Protein AF-A0A956C2H3-F1 (afdb_monomer_lite)

Foldseek 3Di:
DDDQLLCQLLVLLCVQFPDNDPPVQQKTWGDDPPDIWIWHWDDDPKTKIKTKDFLVVLADQPFPLNVCLQPPPDPPDDSPHAAADAPPFFWKKFFDDPLLVVCVVVLLEDFDDQPPCLLRNTITIATPDPPVSLVCQLCDPLLSVLSSQLNVLQFGIWTRRPVRMTMIMHIHPPDSDNDPCSNVSNVVSSVSSSNNHHDYHHNPDDRDPQPCPVVLVVLQVLLVVLCCCVVVVVVVVVV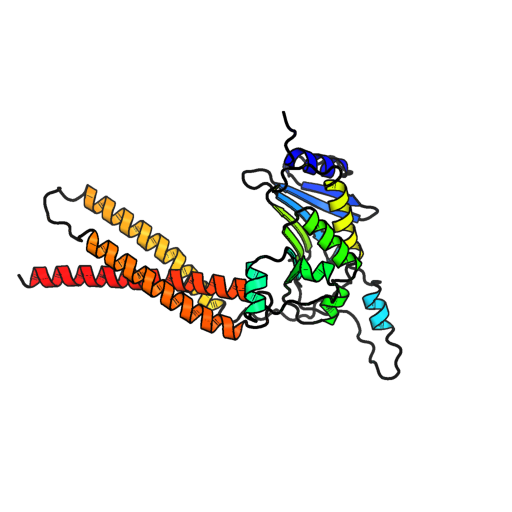VCVVPDDPPDPDLDDPVLLVVLLVVLQVQLQVQLVVQLVVSSVRSRHHNCRSVRSVSRSVSSSSNRSSVSSVVSVVVSSVVSVVVVVVD

Sequence (328 aa):
MGEDPESALVSELRALARDAPDEASGTFTVWWGERAFDVTYVSGSSSSVTFKVRYDDVARADHPALVQRASARSYRAVARGELVATRPMSIELRRESRGDVGAKREGLAVEWQSGDELFDAVVYVSSPTTDPEVLSAVLGAEVRRGALTLVELGFQSVRIDEDGDVVARLTEFARPDAEPERGRQAVEAFADIVANLPAVTHSGRVRPPPPFARATRVLRAVGLVGWALNVGYVGLVTMALRAALPPHRGDLHSATDIGAAVAVGIVAGLVASSIYSGMVRERVRGTSDAPDVVFNAGLAAFGGVSVLVTTLGLTLAALWNVLTDVAK

Structure (mmCIF, N/CA/C/O backbone):
data_AF-A0A956C2H3-F1
#
_entry.id   AF-A0A956C2H3-F1
#
loop_
_atom_site.group_PDB
_atom_site.id
_atom_site.type_symbol
_atom_site.label_atom_id
_atom_site.label_alt_id
_atom_site.label_comp_id
_atom_site.label_asym_id
_atom_site.label_entity_id
_atom_site.label_seq_id
_atom_site.pdbx_PDB_ins_code
_atom_site.Cartn_x
_atom_site.Cartn_y
_atom_site.Cartn_z
_atom_site.occupancy
_atom_site.B_iso_or_equiv
_atom_site.auth_seq_id
_atom_site.auth_comp_id
_atom_site.auth_asym_id
_atom_site.auth_atom_id
_atom_site.pdbx_PDB_model_num
ATOM 1 N N . MET A 1 1 ? 7.879 34.822 8.221 1.00 51.00 1 MET A N 1
ATOM 2 C CA . MET A 1 1 ? 8.469 33.488 8.004 1.00 51.00 1 MET A CA 1
ATOM 3 C C . MET A 1 1 ? 7.347 32.512 8.273 1.00 51.00 1 MET A C 1
ATOM 5 O O . MET A 1 1 ? 6.845 32.540 9.385 1.00 51.00 1 MET A O 1
ATOM 9 N N . GLY A 1 2 ? 6.845 31.816 7.250 1.00 62.81 2 GLY A N 1
ATOM 10 C CA . GLY A 1 2 ? 5.830 30.783 7.469 1.00 62.81 2 GLY A CA 1
ATOM 11 C C . GLY A 1 2 ? 6.482 29.628 8.214 1.00 62.81 2 GLY A C 1
ATOM 12 O O . GLY A 1 2 ? 7.593 29.245 7.850 1.00 62.81 2 GLY A O 1
ATOM 13 N N . GLU A 1 3 ? 5.851 29.155 9.284 1.00 66.31 3 GLU A N 1
ATOM 14 C CA . GLU A 1 3 ? 6.250 27.900 9.913 1.00 66.31 3 GLU A CA 1
ATOM 15 C C . GLU A 1 3 ? 6.186 26.799 8.855 1.00 66.31 3 GLU A C 1
ATOM 17 O O . GLU A 1 3 ? 5.242 26.735 8.066 1.00 66.31 3 GLU A O 1
ATOM 22 N N . ASP A 1 4 ? 7.234 25.987 8.790 1.00 79.25 4 ASP A N 1
ATOM 23 C CA . ASP A 1 4 ? 7.290 24.862 7.870 1.00 79.25 4 ASP A CA 1
ATOM 24 C C . ASP A 1 4 ? 6.185 23.866 8.281 1.00 79.25 4 ASP A C 1
ATOM 26 O O . ASP A 1 4 ? 6.211 23.409 9.428 1.00 79.25 4 ASP A O 1
ATOM 30 N N . PRO A 1 5 ? 5.189 23.546 7.429 1.00 74.06 5 PRO A N 1
ATOM 31 C CA . PRO A 1 5 ? 4.075 22.665 7.798 1.00 74.06 5 PRO A CA 1
ATOM 32 C C . PRO A 1 5 ? 4.547 21.286 8.281 1.00 74.06 5 PRO A C 1
ATOM 34 O O . PRO A 1 5 ? 3.883 20.650 9.102 1.00 74.06 5 PRO A O 1
ATOM 37 N N . GLU A 1 6 ? 5.719 20.846 7.819 1.00 78.81 6 GLU A N 1
ATOM 38 C CA . GLU A 1 6 ? 6.421 19.673 8.334 1.00 78.81 6 GLU A CA 1
ATOM 39 C C . GLU A 1 6 ? 6.769 19.820 9.822 1.00 78.81 6 GLU A C 1
ATOM 41 O O . GLU A 1 6 ? 6.433 18.952 10.634 1.00 78.81 6 GLU A O 1
ATOM 46 N N . SER A 1 7 ? 7.370 20.952 10.198 1.00 81.88 7 SER A N 1
ATOM 47 C CA . SER A 1 7 ? 7.707 21.265 11.589 1.00 81.88 7 SER A CA 1
ATOM 48 C C . SER A 1 7 ? 6.477 21.304 12.500 1.00 81.88 7 SER A C 1
ATOM 50 O O . SER A 1 7 ? 6.552 20.827 13.632 1.00 81.88 7 SER A O 1
ATOM 52 N N . ALA A 1 8 ? 5.334 21.792 12.003 1.00 89.38 8 ALA A N 1
ATOM 53 C CA . ALA A 1 8 ? 4.109 21.904 12.789 1.00 89.38 8 ALA A CA 1
ATOM 54 C C . ALA A 1 8 ? 3.537 20.525 13.148 1.00 89.38 8 ALA A C 1
ATOM 56 O O . ALA A 1 8 ? 3.325 20.240 14.326 1.00 89.38 8 ALA A O 1
ATOM 57 N N . LEU A 1 9 ? 3.373 19.630 12.163 1.00 91.25 9 LEU A N 1
ATOM 58 C CA . LEU A 1 9 ? 2.856 18.279 12.414 1.00 91.25 9 LEU A CA 1
ATOM 59 C C . LEU A 1 9 ? 3.770 17.491 13.359 1.00 91.25 9 LEU A C 1
ATOM 61 O O . LEU A 1 9 ? 3.297 16.850 14.295 1.00 91.25 9 LEU A O 1
ATOM 65 N N . VAL A 1 10 ? 5.083 17.528 13.122 1.00 92.06 10 VAL A N 1
ATOM 66 C CA . VAL A 1 10 ? 6.046 16.801 13.961 1.00 92.06 10 VAL A CA 1
ATOM 67 C C . VAL A 1 10 ? 6.073 17.372 15.379 1.00 92.06 10 VAL A C 1
ATOM 69 O O . VAL A 1 10 ? 6.151 16.602 16.335 1.00 92.06 10 VAL A O 1
ATOM 72 N N . SER A 1 11 ? 5.962 18.695 15.535 1.00 91.94 11 SER A N 1
ATOM 73 C CA . SER A 1 11 ? 5.854 19.350 16.843 1.00 91.94 11 SER A CA 1
ATOM 74 C C . SER A 1 11 ? 4.596 18.907 17.596 1.00 91.94 11 SER A C 1
ATOM 76 O O . SER A 1 11 ? 4.693 18.504 18.754 1.00 91.94 11 SER A O 1
ATOM 78 N N . GLU A 1 12 ? 3.435 18.878 16.930 1.00 93.44 12 GLU A N 1
ATOM 79 C CA . GLU A 1 12 ? 2.189 18.372 17.521 1.00 93.44 12 GLU A CA 1
ATOM 80 C C . GLU A 1 12 ? 2.322 16.910 17.966 1.00 93.44 12 GLU A C 1
ATOM 82 O O . GLU A 1 12 ? 1.955 16.565 19.087 1.00 93.44 12 GLU A O 1
ATOM 87 N N . LEU A 1 13 ? 2.889 16.047 17.119 1.00 94.38 13 LEU A N 1
ATOM 88 C CA . LEU A 1 13 ? 3.083 14.633 17.448 1.00 94.38 13 LEU A CA 1
ATOM 89 C C . LEU A 1 13 ? 4.045 14.446 18.628 1.00 94.38 13 LEU A C 1
ATOM 91 O O . LEU A 1 13 ? 3.784 13.625 19.505 1.00 94.38 13 LEU A O 1
ATOM 95 N N . ARG A 1 14 ? 5.128 15.228 18.691 1.00 93.88 14 ARG A N 1
ATOM 96 C CA . ARG A 1 14 ? 6.061 15.213 19.827 1.00 93.88 14 ARG A CA 1
ATOM 97 C C . ARG A 1 14 ? 5.413 15.721 21.110 1.00 93.88 14 ARG A C 1
ATOM 99 O O . ARG A 1 14 ? 5.703 15.183 22.170 1.00 93.88 14 ARG A O 1
ATOM 106 N N . ALA A 1 15 ? 4.514 16.700 21.028 1.00 93.38 15 ALA A N 1
ATOM 107 C CA . ALA A 1 15 ? 3.761 17.183 22.186 1.00 93.38 15 ALA A CA 1
ATOM 108 C C . ALA A 1 15 ? 2.798 16.124 22.759 1.00 93.38 15 ALA A C 1
ATOM 110 O O . ALA A 1 15 ? 2.413 16.214 23.924 1.00 93.38 15 ALA A O 1
ATOM 111 N N . LEU A 1 16 ? 2.422 15.116 21.962 1.00 94.19 16 LEU A N 1
ATOM 112 C CA . LEU A 1 16 ? 1.616 13.968 22.392 1.00 94.19 16 LEU A CA 1
ATOM 113 C C . LEU A 1 16 ? 2.462 12.806 22.948 1.00 94.19 16 LEU A C 1
ATOM 115 O O . LEU A 1 16 ? 1.906 11.856 23.508 1.00 94.19 16 LEU A O 1
ATOM 119 N N . ALA A 1 17 ? 3.789 12.853 22.804 1.00 94.25 17 ALA A N 1
ATOM 120 C CA . ALA A 1 17 ? 4.681 11.869 23.403 1.00 94.25 17 ALA A CA 1
ATOM 121 C C . ALA A 1 17 ? 4.756 12.081 24.924 1.00 94.25 17 ALA A C 1
ATOM 123 O O . ALA A 1 17 ? 4.841 13.209 25.408 1.00 94.25 17 ALA A O 1
ATOM 124 N N . ARG A 1 18 ? 4.715 10.989 25.698 1.00 88.06 18 ARG A N 1
ATOM 125 C CA . ARG A 1 18 ? 4.892 11.061 27.163 1.00 88.06 18 ARG A CA 1
ATOM 126 C C . ARG A 1 18 ? 6.359 11.173 27.559 1.00 88.06 18 ARG A C 1
ATOM 128 O O . ARG A 1 18 ? 6.676 11.832 28.545 1.00 88.06 18 ARG A O 1
ATOM 135 N N . ASP A 1 19 ? 7.221 10.518 26.792 1.00 87.25 19 ASP A N 1
ATOM 136 C CA . ASP A 1 19 ? 8.655 10.472 27.031 1.00 87.25 19 ASP A CA 1
ATOM 137 C C . ASP A 1 19 ? 9.363 11.522 26.177 1.00 87.25 19 ASP A C 1
ATOM 139 O O . ASP A 1 19 ? 8.906 11.863 25.083 1.00 87.25 19 ASP A O 1
ATOM 143 N N . ALA A 1 20 ? 10.490 12.037 26.678 1.00 81.25 20 ALA A N 1
ATOM 144 C CA . ALA A 1 20 ? 11.320 12.953 25.909 1.00 81.25 20 ALA A CA 1
ATOM 145 C C . ALA A 1 20 ? 11.784 12.234 24.626 1.00 81.25 20 ALA A C 1
ATOM 147 O O . ALA A 1 20 ? 12.461 11.207 24.734 1.00 81.25 20 ALA A O 1
ATOM 148 N N . PRO A 1 21 ? 11.410 12.721 23.428 1.00 80.25 21 PRO A N 1
ATOM 149 C CA . PRO A 1 21 ? 11.760 12.056 22.183 1.00 80.25 21 PRO A CA 1
ATOM 150 C C . PRO A 1 21 ? 13.282 12.026 22.031 1.00 80.25 21 PRO A C 1
ATOM 152 O O . PRO A 1 21 ? 13.950 13.043 22.229 1.00 80.25 21 PRO A O 1
ATOM 155 N N . ASP A 1 22 ? 13.836 10.874 21.655 1.00 83.25 22 ASP A N 1
ATOM 156 C CA . ASP A 1 22 ? 15.238 10.800 21.254 1.00 83.25 22 ASP A CA 1
ATOM 157 C C . ASP A 1 22 ? 15.383 11.469 19.883 1.00 83.25 22 ASP A C 1
ATOM 159 O O . ASP A 1 22 ? 15.149 10.853 18.838 1.00 83.25 22 ASP A O 1
ATOM 163 N N . GLU A 1 23 ? 15.747 12.754 19.896 1.00 82.19 23 GLU A N 1
ATOM 164 C CA . GLU A 1 23 ? 15.897 13.571 18.690 1.00 82.19 23 GLU A CA 1
ATOM 165 C C . GLU A 1 23 ? 16.869 12.957 17.676 1.00 82.19 23 GLU A C 1
ATOM 167 O O . GLU A 1 23 ? 16.691 13.164 16.475 1.00 82.19 23 GLU A O 1
ATOM 172 N N . ALA A 1 24 ? 17.856 12.173 18.127 1.00 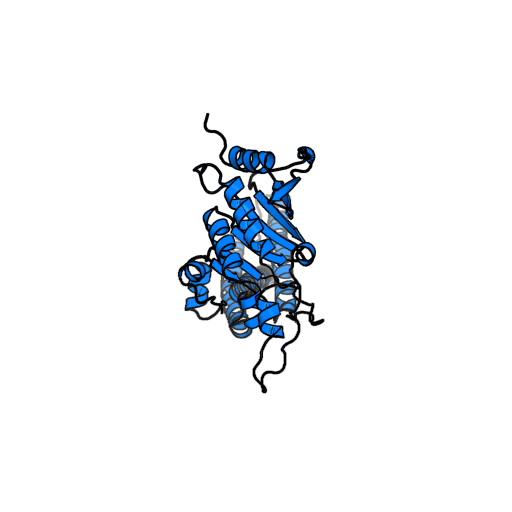86.00 24 ALA A N 1
ATOM 173 C CA . ALA A 1 24 ? 18.831 11.544 17.243 1.00 86.00 24 ALA A CA 1
ATOM 174 C C . ALA A 1 24 ? 18.231 10.382 16.437 1.00 86.00 24 ALA A C 1
ATOM 176 O O . ALA A 1 24 ? 18.661 10.128 15.312 1.00 86.00 24 ALA A O 1
ATOM 177 N N . SER A 1 25 ? 17.239 9.681 16.994 1.00 87.12 25 SER A N 1
ATOM 178 C CA . SER A 1 25 ? 16.624 8.509 16.358 1.00 87.12 25 SER A CA 1
ATOM 179 C C . SER A 1 25 ? 15.489 8.857 15.390 1.00 87.12 25 SER A C 1
ATOM 181 O O . SER A 1 25 ? 15.079 8.014 14.590 1.00 87.12 25 SER A O 1
ATOM 183 N N . GLY A 1 26 ? 14.921 10.064 15.503 1.00 91.44 26 GLY A N 1
ATOM 184 C CA . GLY A 1 26 ? 13.686 10.439 14.808 1.00 91.44 26 GLY A CA 1
ATOM 185 C C . GLY A 1 26 ? 12.464 9.609 15.226 1.00 91.44 26 GLY A C 1
ATOM 186 O O . GLY A 1 26 ? 11.402 9.764 14.631 1.00 91.44 26 GLY A O 1
ATOM 187 N N . THR A 1 27 ? 12.588 8.739 16.232 1.00 94.94 27 THR A N 1
ATOM 188 C CA . THR A 1 27 ? 11.539 7.825 16.688 1.00 94.94 27 THR A CA 1
ATOM 189 C C . THR A 1 27 ? 11.108 8.175 18.107 1.00 94.94 27 THR A C 1
ATOM 191 O O . THR A 1 27 ? 11.933 8.465 18.971 1.00 94.94 27 THR A O 1
ATOM 194 N N . PHE A 1 28 ? 9.803 8.171 18.350 1.00 95.56 28 PHE A N 1
ATOM 195 C CA . PHE A 1 28 ? 9.216 8.443 19.657 1.00 95.56 28 PHE A CA 1
ATOM 196 C C . PHE A 1 28 ? 7.871 7.734 19.802 1.00 95.56 28 PHE A C 1
ATOM 198 O O . PHE A 1 28 ? 7.216 7.419 18.813 1.00 95.56 28 PHE A O 1
ATOM 205 N N . THR A 1 29 ? 7.446 7.488 21.037 1.00 96.25 29 THR A N 1
ATOM 206 C CA . THR A 1 29 ? 6.205 6.761 21.319 1.00 96.25 29 THR A CA 1
ATOM 207 C C . THR A 1 29 ? 5.088 7.733 21.680 1.00 96.25 29 THR A C 1
ATOM 209 O O . THR A 1 29 ? 5.213 8.530 22.614 1.00 96.25 29 THR A O 1
ATOM 212 N N . VAL A 1 30 ? 3.971 7.643 20.960 1.00 96.00 30 VAL A N 1
ATOM 213 C CA . VAL A 1 30 ? 2.755 8.410 21.247 1.00 96.00 30 VAL A CA 1
ATOM 214 C C . VAL A 1 30 ? 1.752 7.524 21.974 1.00 96.00 30 VAL A C 1
ATOM 216 O O . VAL A 1 30 ? 1.609 6.339 21.671 1.00 96.00 30 VAL A O 1
ATOM 219 N N . TRP A 1 31 ? 1.056 8.114 22.945 1.00 93.69 31 TRP A N 1
ATOM 220 C CA . TRP A 1 31 ? 0.057 7.428 23.755 1.00 93.69 31 TRP A CA 1
ATOM 221 C C . TRP A 1 31 ? -1.348 7.943 23.455 1.00 93.69 31 TRP A C 1
ATOM 223 O O . TRP A 1 31 ? -1.595 9.148 23.488 1.00 93.69 31 TRP A O 1
ATOM 233 N N . TRP A 1 32 ? -2.293 7.024 23.260 1.00 94.38 32 TRP A N 1
ATOM 234 C CA . TRP A 1 32 ? -3.722 7.327 23.186 1.00 94.38 32 TRP A CA 1
ATOM 235 C C . TRP A 1 32 ? -4.503 6.393 24.113 1.00 94.38 32 TRP A C 1
ATOM 237 O O . TRP A 1 32 ? -4.620 5.187 23.878 1.00 94.38 32 TRP A O 1
ATOM 247 N N . GLY A 1 33 ? -5.001 6.947 25.221 1.00 92.75 33 GLY A N 1
ATOM 248 C CA . GLY A 1 33 ? -5.541 6.153 26.326 1.00 92.75 33 GLY A CA 1
ATOM 249 C C . GLY A 1 33 ? -4.467 5.251 26.946 1.00 92.75 33 GLY A C 1
ATOM 250 O O . GLY A 1 33 ? -3.471 5.738 27.485 1.00 92.75 33 GLY A O 1
ATOM 251 N N . GLU A 1 34 ? -4.682 3.938 26.866 1.00 92.06 34 GLU A N 1
ATOM 252 C CA . GLU A 1 34 ? -3.760 2.900 27.358 1.00 92.06 34 GLU A CA 1
ATOM 253 C C . GLU A 1 34 ? -2.853 2.326 26.260 1.00 92.06 34 GLU A C 1
ATOM 255 O O . GLU A 1 34 ? -2.010 1.476 26.537 1.00 92.06 34 GLU A O 1
ATOM 260 N N . ARG A 1 35 ? -3.023 2.767 25.008 1.00 91.94 35 ARG A N 1
ATOM 261 C CA . ARG A 1 35 ? -2.273 2.242 23.866 1.00 91.94 35 ARG A CA 1
ATOM 262 C C . ARG A 1 35 ? -1.082 3.129 23.557 1.00 91.94 35 ARG A C 1
ATOM 264 O O . ARG A 1 35 ? -1.202 4.353 23.559 1.00 91.94 35 ARG A O 1
ATOM 271 N N . ALA A 1 36 ? 0.030 2.482 23.247 1.00 94.94 36 ALA A N 1
ATOM 272 C CA . ALA A 1 36 ? 1.248 3.101 22.766 1.00 94.94 36 ALA A CA 1
ATOM 273 C C . ALA A 1 36 ? 1.502 2.645 21.329 1.00 94.94 36 ALA A C 1
ATOM 275 O O . ALA A 1 36 ? 1.284 1.477 21.002 1.00 94.94 36 ALA A O 1
ATOM 276 N N . PHE A 1 37 ? 1.961 3.556 20.483 1.00 95.88 37 PHE A N 1
ATOM 277 C CA . PHE A 1 37 ? 2.480 3.211 19.167 1.00 95.88 37 PHE A CA 1
ATOM 278 C C . PHE A 1 37 ? 3.678 4.083 18.813 1.00 95.88 37 PHE A C 1
ATOM 280 O O . PHE A 1 37 ? 3.797 5.229 19.257 1.00 95.88 37 PHE A O 1
ATOM 287 N N . ASP A 1 38 ? 4.573 3.506 18.022 1.00 97.25 38 ASP A N 1
ATOM 288 C CA . ASP A 1 38 ? 5.812 4.139 17.610 1.00 97.25 38 ASP A CA 1
ATOM 289 C C . ASP A 1 38 ? 5.545 5.083 16.445 1.00 97.25 38 ASP A C 1
ATOM 291 O O . ASP A 1 38 ? 4.853 4.747 15.479 1.00 97.25 38 ASP A O 1
ATOM 295 N N . VAL A 1 39 ? 6.119 6.273 16.536 1.00 97.12 39 VAL A N 1
ATOM 296 C CA . VAL A 1 39 ? 6.110 7.285 15.491 1.00 97.12 39 VAL A CA 1
ATOM 297 C C . VAL A 1 39 ? 7.544 7.507 15.048 1.00 97.12 39 VAL A C 1
ATOM 299 O O . VAL A 1 39 ? 8.374 7.967 15.827 1.00 97.12 39 VAL A O 1
ATOM 302 N N . THR A 1 40 ? 7.837 7.197 13.789 1.00 96.44 40 THR A N 1
ATOM 303 C CA . THR A 1 40 ? 9.135 7.473 13.167 1.00 96.44 40 THR A CA 1
ATOM 304 C C . THR A 1 40 ? 8.983 8.615 12.178 1.00 96.44 40 THR A C 1
ATOM 306 O O . THR A 1 40 ? 8.183 8.538 11.246 1.00 96.44 40 THR A O 1
ATOM 309 N N . TYR A 1 41 ? 9.777 9.661 12.363 1.00 95.19 41 TYR A N 1
ATOM 310 C CA . TYR A 1 41 ? 9.907 10.782 11.450 1.00 95.19 41 TYR A CA 1
ATOM 311 C C . TYR A 1 41 ? 11.302 10.785 10.821 1.00 95.19 41 TYR A C 1
ATOM 313 O O . TYR A 1 41 ? 12.317 10.734 11.516 1.00 95.19 41 TYR A O 1
ATOM 321 N N . VAL A 1 42 ? 11.339 10.859 9.493 1.00 93.69 42 VAL A N 1
ATOM 322 C CA . VAL A 1 42 ? 12.569 10.968 8.705 1.00 93.69 42 VAL A CA 1
ATOM 323 C C . VAL A 1 42 ? 12.508 12.277 7.934 1.00 93.69 42 VAL A C 1
ATOM 325 O O . VAL A 1 42 ? 11.593 12.460 7.133 1.00 93.69 42 VAL A O 1
ATOM 328 N N . SER A 1 43 ? 13.471 13.168 8.164 1.00 91.25 43 SER A N 1
ATOM 329 C CA . SER A 1 43 ? 13.621 14.419 7.416 1.00 91.25 43 SER A CA 1
ATOM 330 C C . SER A 1 43 ? 14.456 14.217 6.146 1.00 91.25 43 SER A C 1
ATOM 332 O O . SER A 1 43 ? 15.291 13.312 6.067 1.00 91.25 43 SER A O 1
ATOM 334 N N . GLY A 1 44 ? 14.253 15.059 5.130 1.00 86.81 44 GLY A N 1
ATOM 335 C CA . GLY A 1 44 ? 15.086 15.066 3.925 1.00 86.81 44 GLY A CA 1
ATOM 336 C C . GLY A 1 44 ? 14.368 15.623 2.699 1.00 86.81 44 GLY A C 1
ATOM 337 O O . GLY A 1 44 ? 13.414 16.380 2.811 1.00 86.81 44 GLY A O 1
ATOM 338 N N . SER A 1 45 ? 14.819 15.235 1.501 1.00 82.50 45 SER A N 1
ATOM 339 C CA . SER A 1 45 ? 14.154 15.625 0.244 1.00 82.50 45 SER A CA 1
ATOM 340 C C . SER A 1 45 ? 12.744 15.042 0.095 1.00 82.50 45 SER A C 1
ATOM 342 O O . SER A 1 45 ? 11.938 15.593 -0.646 1.00 82.50 45 SER A O 1
ATOM 344 N N . SER A 1 46 ? 12.456 13.953 0.812 1.00 86.69 46 SER A N 1
ATOM 345 C CA . SER A 1 46 ? 11.135 13.335 0.920 1.00 86.69 46 SER A CA 1
ATOM 346 C C . SER A 1 46 ? 10.895 12.994 2.383 1.00 86.69 46 SER A C 1
ATOM 348 O O . SER A 1 46 ? 11.106 11.859 2.816 1.00 86.69 46 SER A O 1
ATOM 350 N N . SER A 1 47 ? 10.522 13.999 3.167 1.00 91.44 47 SER A N 1
ATOM 351 C CA . SER A 1 47 ? 10.235 13.787 4.577 1.00 91.44 47 SER A CA 1
ATOM 352 C C . SER A 1 47 ? 9.017 12.881 4.764 1.00 91.44 47 SER A C 1
ATOM 354 O O . SER A 1 47 ? 8.071 12.898 3.965 1.00 91.44 47 SER A O 1
ATOM 356 N N . SER A 1 48 ? 9.046 12.053 5.806 1.00 94.25 48 SER A N 1
ATOM 357 C CA . SER A 1 48 ? 8.000 11.064 6.064 1.00 94.25 48 SER A CA 1
ATOM 358 C C . SER A 1 48 ? 7.725 10.874 7.548 1.00 94.25 48 SER A C 1
ATOM 360 O O . SER A 1 48 ? 8.615 11.024 8.383 1.00 94.25 48 SER A O 1
ATOM 362 N N . VAL A 1 49 ? 6.478 10.527 7.857 1.00 96.06 49 VAL A N 1
ATOM 363 C CA . VAL A 1 49 ? 6.013 10.123 9.185 1.00 96.06 49 VAL A CA 1
ATOM 364 C C . VAL A 1 49 ? 5.394 8.738 9.061 1.00 96.06 49 VAL A C 1
ATOM 366 O O . VAL A 1 49 ? 4.573 8.489 8.177 1.00 96.06 49 VAL A O 1
ATOM 369 N N . THR A 1 50 ? 5.788 7.831 9.947 1.00 97.38 50 THR A N 1
ATOM 370 C CA . THR A 1 50 ? 5.258 6.470 10.017 1.00 97.38 50 THR A CA 1
ATOM 371 C C . THR A 1 50 ? 4.730 6.198 11.413 1.00 97.38 50 THR A C 1
ATOM 373 O O . THR A 1 50 ? 5.471 6.360 12.376 1.00 97.38 50 THR A O 1
ATOM 376 N N . PHE A 1 51 ? 3.477 5.762 11.517 1.00 98.19 51 PHE A N 1
ATOM 377 C CA . PHE A 1 51 ? 2.924 5.185 12.742 1.00 98.19 51 PHE A CA 1
ATOM 378 C C . PHE A 1 51 ? 3.024 3.673 12.667 1.00 98.19 51 PHE A C 1
ATOM 380 O O . PHE A 1 51 ? 2.746 3.096 11.613 1.00 98.19 51 PHE A O 1
ATOM 387 N N . LYS A 1 52 ? 3.416 3.041 13.768 1.00 98.06 52 LYS A N 1
ATOM 388 C CA . LYS A 1 52 ? 3.680 1.611 13.815 1.00 98.06 52 LYS A CA 1
ATOM 389 C C . LYS A 1 52 ? 3.279 1.010 15.159 1.00 98.06 52 LYS A C 1
ATOM 391 O O . LYS A 1 52 ? 3.632 1.527 16.213 1.00 98.06 52 LYS A O 1
ATOM 396 N N . VAL A 1 53 ? 2.592 -0.126 15.118 1.00 98.25 53 VAL A N 1
ATOM 397 C CA . VAL A 1 53 ? 2.368 -0.978 16.293 1.00 98.25 53 VAL A CA 1
ATOM 398 C C . VAL A 1 53 ? 2.319 -2.439 15.874 1.00 98.25 53 VAL A C 1
ATOM 400 O O . VAL A 1 53 ? 1.876 -2.747 14.769 1.00 98.25 53 VAL A O 1
ATOM 403 N N . ARG A 1 54 ? 2.743 -3.355 16.744 1.00 98.12 54 ARG A N 1
ATOM 404 C CA . ARG A 1 54 ? 2.626 -4.789 16.472 1.00 98.12 54 ARG A CA 1
ATOM 405 C C . ARG A 1 54 ? 1.159 -5.203 16.463 1.00 98.12 54 ARG A C 1
ATOM 407 O O . ARG A 1 54 ? 0.428 -4.925 17.409 1.00 98.12 54 ARG A O 1
ATOM 414 N N . TYR A 1 55 ? 0.740 -5.912 15.418 1.00 97.69 55 TYR A N 1
ATOM 415 C CA . TYR A 1 55 ? -0.632 -6.393 15.258 1.00 97.69 55 TYR A CA 1
ATOM 416 C C . TYR A 1 55 ? -1.065 -7.266 16.439 1.00 97.69 55 TYR A C 1
ATOM 418 O O . TYR A 1 55 ? -2.125 -7.047 17.018 1.00 97.69 55 TYR A O 1
ATOM 426 N N . ASP A 1 56 ? -0.224 -8.226 16.828 1.00 96.88 56 ASP A N 1
ATOM 427 C CA . ASP A 1 56 ? -0.549 -9.197 17.879 1.00 96.88 56 ASP A CA 1
ATOM 428 C C . ASP A 1 56 ? -0.652 -8.565 19.281 1.00 96.88 56 ASP A C 1
ATOM 430 O O . ASP A 1 56 ? -1.291 -9.144 20.157 1.00 96.88 56 ASP A O 1
ATOM 434 N N . ASP A 1 57 ? -0.089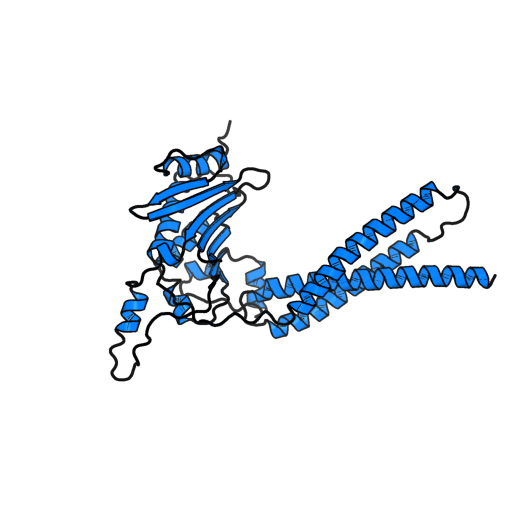 -7.368 19.481 1.00 96.69 57 ASP A N 1
ATOM 435 C CA . ASP A 1 57 ? -0.171 -6.638 20.753 1.00 96.69 57 ASP A CA 1
ATOM 436 C C . ASP A 1 57 ? -1.501 -5.871 20.892 1.00 96.69 57 ASP A C 1
ATOM 438 O O . ASP A 1 57 ? -1.928 -5.561 22.005 1.00 96.69 57 ASP A O 1
ATOM 442 N N . VAL A 1 58 ? -2.173 -5.562 19.773 1.00 96.50 58 VAL A N 1
ATOM 443 C CA . VAL A 1 58 ? -3.421 -4.771 19.746 1.00 96.50 58 VAL A CA 1
ATOM 444 C C . VAL A 1 58 ? -4.651 -5.577 19.332 1.00 96.50 58 VAL A C 1
ATOM 446 O O . VAL A 1 58 ? -5.776 -5.177 19.637 1.00 96.50 58 VAL A O 1
ATOM 449 N N . ALA A 1 59 ? -4.459 -6.707 18.650 1.00 95.88 59 ALA A N 1
ATOM 450 C CA . ALA A 1 59 ? -5.542 -7.521 18.128 1.00 95.88 59 ALA A CA 1
ATOM 451 C C . ALA A 1 59 ? -6.366 -8.176 19.248 1.00 95.88 59 ALA A C 1
ATOM 453 O O . ALA A 1 59 ? -5.853 -8.776 20.192 1.00 95.88 59 ALA A O 1
ATOM 454 N N . ARG A 1 60 ? -7.689 -8.085 19.123 1.00 95.31 60 ARG A N 1
ATOM 455 C CA . ARG A 1 60 ? -8.635 -8.417 20.188 1.00 95.31 60 ARG A CA 1
ATOM 456 C C . ARG A 1 60 ? -9.258 -9.793 20.012 1.00 95.31 60 ARG A C 1
ATOM 458 O O . ARG A 1 60 ? -9.965 -10.041 19.036 1.00 95.31 60 ARG A O 1
ATOM 465 N N . ALA A 1 61 ? -9.079 -10.668 21.000 1.00 93.75 61 ALA A N 1
ATOM 466 C CA . ALA A 1 61 ? -9.788 -11.950 21.068 1.00 93.75 61 ALA A CA 1
ATOM 467 C C . ALA A 1 61 ? -11.280 -11.783 21.427 1.00 93.75 61 ALA A C 1
ATOM 469 O O . ALA A 1 61 ? -12.109 -12.607 21.048 1.00 93.75 61 ALA A O 1
ATOM 470 N N . ASP A 1 62 ? -11.632 -10.696 22.119 1.00 92.81 62 ASP A N 1
ATOM 471 C CA . ASP A 1 62 ? -12.997 -10.334 22.523 1.00 92.81 62 ASP A CA 1
ATOM 472 C C . ASP A 1 62 ? -13.731 -9.476 21.475 1.00 92.81 62 ASP A C 1
ATOM 474 O O . ASP A 1 62 ? -14.791 -8.914 21.753 1.00 92.81 62 ASP A O 1
ATOM 478 N N . HIS A 1 63 ? -13.174 -9.356 20.266 1.00 94.12 63 HIS A N 1
ATOM 479 C CA . HIS A 1 63 ? -13.725 -8.502 19.221 1.00 94.12 63 HIS A CA 1
ATOM 480 C C . HIS A 1 63 ? -15.180 -8.891 18.874 1.00 94.12 63 HIS A C 1
ATOM 482 O O . HIS A 1 63 ? -15.458 -10.082 18.689 1.00 94.12 63 HIS A O 1
ATOM 488 N N . PRO A 1 64 ? -16.114 -7.930 18.699 1.00 90.56 64 PRO A N 1
ATOM 489 C CA . PRO A 1 64 ? -17.527 -8.228 18.440 1.00 90.56 64 PRO A CA 1
ATOM 490 C C . PRO A 1 64 ? -17.767 -9.200 17.276 1.00 90.56 64 PRO A C 1
ATOM 492 O O . PRO A 1 64 ? -18.605 -10.094 17.387 1.00 90.56 64 PRO A O 1
ATOM 495 N N . ALA A 1 65 ? -16.987 -9.095 16.192 1.00 87.56 65 ALA A N 1
ATOM 496 C CA . ALA A 1 65 ? -17.081 -10.013 15.051 1.00 87.56 65 ALA A CA 1
ATOM 497 C C . ALA A 1 65 ? -16.738 -11.475 15.416 1.00 87.56 65 ALA A C 1
ATOM 499 O O . ALA A 1 65 ? -17.354 -12.410 14.898 1.00 87.56 65 ALA A O 1
ATOM 500 N N . LEU A 1 66 ? -15.792 -11.690 16.339 1.00 87.69 66 LEU A N 1
ATOM 501 C CA . LEU A 1 66 ? -15.426 -13.019 16.842 1.00 87.69 66 LEU A CA 1
ATOM 502 C C . LEU A 1 66 ? -16.503 -13.569 17.779 1.00 87.69 66 LEU A C 1
ATOM 504 O O . LEU A 1 66 ? -16.917 -14.723 17.648 1.00 87.69 66 LEU A O 1
ATOM 508 N N . VAL A 1 67 ? -17.021 -12.726 18.673 1.00 88.12 67 VAL A N 1
ATOM 509 C CA . VAL A 1 67 ? -18.115 -13.090 19.586 1.00 88.12 67 VAL A CA 1
ATOM 510 C C . VAL A 1 67 ? -19.375 -13.464 18.799 1.00 88.12 67 VAL A C 1
ATOM 512 O O . VAL A 1 67 ? -20.037 -14.460 19.105 1.00 88.12 67 VAL A O 1
ATOM 515 N N . GLN A 1 68 ? -19.697 -12.719 17.739 1.00 85.31 68 GLN A N 1
ATOM 516 C CA . GLN A 1 68 ? -20.828 -13.020 16.862 1.00 85.31 68 GLN A CA 1
ATOM 517 C C . GLN A 1 68 ? -20.642 -14.353 16.117 1.00 85.31 68 GLN A C 1
ATOM 519 O O . GLN A 1 68 ? -21.588 -15.138 16.033 1.00 85.31 68 GLN A O 1
ATOM 524 N N . ARG A 1 69 ? -19.425 -14.668 15.644 1.00 83.00 69 ARG A N 1
ATOM 525 C CA . ARG A 1 69 ? -19.101 -15.982 15.048 1.00 83.00 69 ARG A CA 1
ATOM 526 C C . ARG A 1 69 ? -19.269 -17.132 16.032 1.00 83.00 69 ARG A C 1
ATOM 528 O O . ARG A 1 69 ? -19.851 -18.158 15.677 1.00 83.00 69 ARG A O 1
ATOM 535 N N . ALA A 1 70 ? -18.756 -16.973 17.249 1.00 81.81 70 ALA A N 1
ATOM 536 C CA . ALA A 1 70 ? -18.843 -17.994 18.289 1.00 81.81 70 ALA A CA 1
ATOM 537 C C . ALA A 1 70 ? -20.296 -18.240 18.731 1.00 81.81 70 ALA A C 1
ATOM 539 O O . ALA A 1 70 ? -20.652 -19.348 19.124 1.00 81.81 70 ALA A O 1
ATOM 540 N N . SER A 1 71 ? -21.147 -17.216 18.630 1.00 76.31 71 SER A N 1
ATOM 541 C CA . SER A 1 71 ? -22.541 -17.241 19.075 1.00 76.31 71 SER A CA 1
ATOM 542 C C . SER A 1 71 ? -23.565 -17.532 17.974 1.00 76.31 71 SER A C 1
ATOM 544 O O . SER A 1 71 ? -24.754 -17.331 18.213 1.00 76.31 71 SER A O 1
ATOM 546 N N . ALA A 1 72 ? -23.166 -18.022 16.792 1.00 65.12 72 ALA A N 1
ATOM 547 C CA . ALA A 1 72 ? -24.099 -18.400 15.726 1.00 65.12 72 ALA A CA 1
ATOM 548 C C . ALA A 1 72 ? -25.077 -19.505 16.200 1.00 65.12 72 ALA A C 1
ATOM 550 O O . ALA A 1 72 ? -24.810 -20.699 16.129 1.00 65.12 72 ALA A O 1
ATOM 551 N N . ARG A 1 73 ? -26.230 -19.060 16.717 1.00 53.81 73 ARG A N 1
ATOM 552 C CA . ARG A 1 73 ? -27.262 -19.794 17.477 1.00 53.81 73 ARG A CA 1
ATOM 553 C C . ARG A 1 73 ? -28.300 -20.521 16.617 1.00 53.81 73 ARG A C 1
ATOM 555 O O . ARG A 1 73 ? -29.373 -20.853 17.117 1.00 53.81 73 ARG A O 1
ATOM 562 N N . SER A 1 74 ? -28.053 -20.752 15.331 1.00 59.34 74 SER A N 1
ATOM 563 C CA . SER A 1 74 ? -28.976 -21.583 14.554 1.00 59.34 74 SER A CA 1
ATOM 564 C C . SER A 1 74 ? -28.559 -23.043 14.695 1.00 59.34 74 SER A C 1
ATOM 566 O O . SER A 1 74 ? -27.397 -23.382 14.517 1.00 59.34 74 SER A O 1
ATOM 568 N N . TYR A 1 75 ? -29.517 -23.926 14.991 1.00 57.97 75 TYR A N 1
ATOM 569 C CA . TYR A 1 75 ? -29.314 -25.373 15.190 1.00 57.97 75 TYR A CA 1
ATOM 570 C C . TYR A 1 75 ? -28.577 -26.080 14.023 1.00 57.97 75 TYR A C 1
ATOM 572 O O . TYR A 1 75 ? -28.180 -27.233 14.144 1.00 57.97 75 TYR A O 1
ATOM 580 N N . ARG A 1 76 ? -28.382 -25.396 12.884 1.00 64.12 76 ARG A N 1
ATOM 581 C CA . ARG A 1 76 ? -27.653 -25.880 11.702 1.00 64.12 76 ARG A CA 1
ATOM 582 C C . ARG A 1 76 ? -26.369 -25.107 11.373 1.00 64.12 76 ARG A C 1
ATOM 584 O O . ARG A 1 76 ? -25.630 -25.561 10.504 1.00 64.12 76 ARG A O 1
ATOM 591 N N . ALA A 1 77 ? -26.089 -23.967 12.007 1.00 63.03 77 ALA A N 1
ATOM 592 C CA . ALA A 1 77 ? -24.821 -23.271 11.806 1.00 63.03 77 ALA A CA 1
ATOM 593 C C . ALA A 1 77 ? -23.765 -23.887 12.724 1.00 63.03 77 ALA A C 1
ATOM 595 O O . ALA A 1 77 ? -23.810 -23.741 13.941 1.00 63.03 77 ALA A O 1
ATOM 596 N N . VAL A 1 78 ? -22.805 -24.589 12.126 1.00 65.06 78 VAL A N 1
ATOM 597 C CA . VAL A 1 78 ? -21.596 -25.025 12.828 1.00 65.06 78 VAL A CA 1
ATOM 598 C C . VAL A 1 78 ? -20.880 -23.772 13.334 1.00 65.06 78 VAL A C 1
ATOM 600 O O . VAL A 1 78 ? -20.612 -22.867 12.541 1.00 65.06 78 VAL A O 1
ATOM 603 N N . ALA A 1 79 ? -20.601 -23.704 14.640 1.00 69.56 79 ALA A N 1
ATOM 604 C CA . ALA A 1 79 ? -19.814 -22.625 15.231 1.00 69.56 79 ALA A CA 1
ATOM 605 C C . ALA A 1 79 ? -18.504 -22.484 14.446 1.00 69.56 79 ALA A C 1
ATOM 607 O O . ALA A 1 79 ? -17.734 -23.439 14.338 1.00 69.56 79 ALA A O 1
ATOM 608 N N . ARG A 1 80 ? -18.271 -21.313 13.846 1.00 71.94 80 ARG A N 1
ATOM 609 C CA . ARG A 1 80 ? -17.212 -21.158 12.837 1.00 71.94 80 ARG A CA 1
ATOM 610 C C . ARG A 1 80 ? -15.808 -20.941 13.422 1.00 71.94 80 ARG A C 1
ATOM 612 O O . ARG A 1 80 ? -14.877 -20.702 12.664 1.00 71.94 80 ARG A O 1
ATOM 619 N N . GLY A 1 81 ? -15.633 -21.075 14.736 1.00 83.81 81 GLY A N 1
ATOM 620 C CA . GLY A 1 81 ? -14.330 -20.948 15.395 1.00 83.81 81 GLY A CA 1
ATOM 621 C C . GLY A 1 81 ? -13.652 -19.590 15.170 1.00 83.81 81 GLY A C 1
ATOM 622 O O . GLY A 1 81 ? -14.294 -18.605 14.787 1.00 83.81 81 GLY A O 1
ATOM 623 N N . GLU A 1 82 ? -12.346 -19.559 15.424 1.00 90.50 82 GLU A N 1
ATOM 624 C CA . GLU A 1 82 ? -11.469 -18.397 15.243 1.00 90.50 82 GLU A CA 1
ATOM 625 C C . GLU A 1 82 ? -11.448 -17.899 13.785 1.00 90.50 82 GLU A C 1
ATOM 627 O O . GLU A 1 82 ? -11.768 -18.638 12.847 1.00 90.50 82 GLU A O 1
ATOM 632 N N . LEU A 1 83 ? -11.066 -16.634 13.581 1.00 93.56 83 LEU A N 1
ATOM 633 C CA . LEU A 1 83 ? -10.711 -16.145 12.248 1.00 93.56 83 LEU A CA 1
ATOM 634 C C . LEU A 1 83 ? -9.336 -16.693 11.882 1.00 93.56 83 LEU A C 1
ATOM 636 O O . LEU A 1 83 ? -8.380 -16.526 12.634 1.00 93.56 83 LEU A O 1
ATOM 640 N N . VAL A 1 84 ? -9.239 -17.337 10.724 1.00 93.75 84 VAL A N 1
ATOM 641 C CA . VAL A 1 84 ? -8.014 -17.991 10.265 1.00 93.75 84 VAL A CA 1
ATOM 642 C C . VAL A 1 84 ? -7.652 -17.446 8.890 1.00 93.75 84 VAL A C 1
ATOM 644 O O . VAL A 1 84 ? -8.441 -17.563 7.958 1.00 93.75 84 VAL A O 1
ATOM 647 N N . ALA A 1 85 ? -6.450 -16.888 8.743 1.00 94.31 85 ALA A N 1
ATOM 648 C CA . ALA A 1 85 ? -5.976 -16.320 7.479 1.00 94.31 85 ALA A CA 1
ATOM 649 C C . ALA A 1 85 ? -4.517 -16.696 7.183 1.00 94.31 85 ALA A C 1
ATOM 651 O O . ALA A 1 85 ? -3.769 -17.153 8.047 1.00 94.31 85 ALA A O 1
ATOM 652 N N . THR A 1 86 ? -4.087 -16.538 5.931 1.00 93.00 86 THR A N 1
ATOM 653 C CA . THR A 1 86 ? -2.649 -16.559 5.610 1.00 93.00 86 THR A CA 1
ATOM 654 C C . THR A 1 86 ? -2.035 -15.260 6.118 1.00 93.00 86 THR A C 1
ATOM 656 O O . THR A 1 86 ? -2.551 -14.201 5.768 1.00 93.00 86 THR A O 1
ATOM 659 N N . ARG A 1 87 ? -0.972 -15.336 6.931 1.00 93.00 87 ARG A N 1
ATOM 660 C CA . ARG A 1 87 ? -0.224 -14.151 7.374 1.00 93.00 87 ARG A CA 1
ATOM 661 C C . ARG A 1 87 ? 1.150 -14.087 6.676 1.00 93.00 87 ARG A C 1
ATOM 663 O O . ARG A 1 87 ? 1.675 -15.145 6.315 1.00 93.00 87 ARG A O 1
ATOM 670 N N . PRO A 1 88 ? 1.733 -12.892 6.465 1.00 94.31 88 PRO A N 1
ATOM 671 C CA . PRO A 1 88 ? 1.147 -11.573 6.732 1.00 94.31 88 PRO A CA 1
ATOM 672 C C . PRO A 1 88 ? -0.125 -11.337 5.902 1.00 94.31 88 PRO A C 1
ATOM 674 O O . PRO A 1 88 ? -0.171 -11.705 4.725 1.00 94.31 88 PRO A O 1
ATOM 677 N N . MET A 1 89 ? -1.180 -10.791 6.521 1.00 95.31 89 MET A N 1
ATOM 678 C CA . MET A 1 89 ? -2.420 -10.485 5.798 1.00 95.31 89 MET A CA 1
ATOM 679 C C . MET A 1 89 ? -2.212 -9.345 4.814 1.00 95.31 89 MET A C 1
ATOM 681 O O . MET A 1 89 ? -2.945 -9.297 3.835 1.00 95.31 89 MET A O 1
ATOM 685 N N . SER A 1 90 ? -1.251 -8.446 5.067 1.00 95.50 90 SER A N 1
ATOM 686 C CA . SER A 1 90 ? -0.859 -7.345 4.175 1.00 95.50 90 SER A CA 1
ATOM 687 C C . SER A 1 90 ? -2.054 -6.623 3.540 1.00 95.50 90 SER A C 1
ATOM 689 O O . SER A 1 90 ? -2.073 -6.392 2.330 1.00 95.50 90 SER A O 1
ATOM 691 N N . ILE A 1 91 ? -3.081 -6.323 4.342 1.00 97.25 91 ILE A N 1
ATOM 692 C CA . ILE A 1 91 ? -4.248 -5.569 3.876 1.00 97.25 91 ILE A CA 1
ATOM 693 C C . ILE A 1 91 ? -3.818 -4.110 3.797 1.00 97.25 91 ILE A C 1
ATOM 695 O O . ILE A 1 91 ? -3.504 -3.504 4.817 1.00 97.25 91 ILE A O 1
ATOM 699 N N . GLU A 1 92 ? -3.775 -3.554 2.596 1.00 97.69 92 GLU A N 1
ATOM 700 C CA . GLU A 1 92 ? -3.404 -2.169 2.343 1.00 97.69 92 GLU A CA 1
ATOM 701 C C . GLU A 1 92 ? -4.648 -1.346 2.015 1.00 97.69 92 GLU A C 1
ATOM 703 O O . GLU A 1 92 ? -5.397 -1.658 1.092 1.00 97.69 92 GLU A O 1
ATOM 708 N N . LEU A 1 93 ? -4.828 -0.271 2.773 1.00 98.00 93 LEU A N 1
ATOM 709 C CA . LEU A 1 93 ? -5.846 0.751 2.603 1.00 98.00 93 LEU A CA 1
ATOM 710 C C . LEU A 1 93 ? -5.134 2.008 2.129 1.00 98.00 93 LEU A C 1
ATOM 712 O O . LEU A 1 93 ? -4.286 2.544 2.840 1.00 98.00 93 LEU A O 1
ATOM 716 N N . ARG A 1 94 ? -5.437 2.485 0.931 1.00 96.81 94 ARG A N 1
ATOM 717 C CA . ARG A 1 94 ? -4.815 3.700 0.392 1.00 96.81 94 ARG A CA 1
ATOM 718 C C . ARG A 1 94 ? -5.811 4.500 -0.411 1.00 96.81 94 ARG A C 1
ATOM 720 O O . ARG A 1 94 ? -6.846 3.978 -0.804 1.00 96.81 94 ARG A O 1
ATOM 727 N N . ARG A 1 95 ? -5.482 5.753 -0.713 1.00 96.38 95 ARG A N 1
ATOM 728 C CA . ARG A 1 95 ? -6.306 6.532 -1.637 1.00 96.38 95 ARG A CA 1
ATOM 729 C C . ARG A 1 95 ? -6.388 5.830 -2.991 1.00 96.38 95 ARG A C 1
ATOM 731 O O . ARG A 1 95 ? -5.365 5.381 -3.522 1.00 96.38 95 ARG A O 1
ATOM 738 N N . GLU A 1 96 ? -7.588 5.760 -3.553 1.00 93.94 96 GLU A N 1
ATOM 739 C CA . GLU A 1 96 ? -7.765 5.247 -4.907 1.00 93.94 96 GLU A CA 1
ATOM 740 C C . GLU A 1 96 ? -7.090 6.187 -5.920 1.00 93.94 96 GLU A C 1
ATOM 742 O O . GLU A 1 96 ? -7.318 7.400 -5.943 1.00 93.94 96 GLU A O 1
ATOM 747 N N . SER A 1 97 ? -6.218 5.632 -6.761 1.00 92.88 97 SER A N 1
ATOM 748 C CA . SER A 1 97 ? -5.553 6.370 -7.830 1.00 92.88 97 SER A CA 1
ATOM 749 C C . SER A 1 97 ? -6.347 6.274 -9.134 1.00 92.88 97 SER A C 1
ATOM 751 O O . SER A 1 97 ? -7.129 5.351 -9.362 1.00 92.88 97 SER A O 1
ATOM 753 N N . ARG A 1 98 ? -6.080 7.186 -10.077 1.00 92.38 98 ARG A N 1
ATOM 754 C CA . ARG A 1 98 ? -6.652 7.093 -11.436 1.00 92.38 98 ARG A CA 1
ATOM 755 C C . ARG A 1 98 ? -6.290 5.778 -12.137 1.00 92.38 98 ARG A C 1
ATOM 757 O O . ARG A 1 98 ? -7.064 5.308 -12.968 1.00 92.38 98 ARG A O 1
ATOM 764 N N . GLY A 1 99 ? -5.123 5.211 -11.817 1.00 87.75 99 GLY A N 1
ATOM 765 C CA . GLY A 1 99 ? -4.682 3.922 -12.343 1.00 87.75 99 GLY A CA 1
ATOM 766 C C . GLY A 1 99 ? -5.562 2.773 -11.858 1.00 87.75 99 GLY A C 1
ATOM 767 O O . GLY A 1 99 ? -5.939 1.926 -12.663 1.00 87.75 99 GLY A O 1
ATOM 768 N N . ASP A 1 100 ? -5.968 2.797 -10.587 1.00 89.25 100 ASP A N 1
ATOM 769 C CA . ASP A 1 100 ? -6.852 1.781 -10.001 1.00 89.25 100 ASP A CA 1
ATOM 770 C C . ASP A 1 100 ? -8.237 1.829 -10.638 1.00 89.25 100 ASP A C 1
ATOM 772 O O . ASP A 1 100 ? -8.751 0.805 -11.086 1.00 89.25 100 ASP A O 1
ATOM 776 N N . VAL A 1 101 ? -8.789 3.036 -10.798 1.00 90.31 101 VAL A N 1
ATOM 777 C CA . VAL A 1 101 ? -10.064 3.246 -11.498 1.00 90.31 101 VAL A CA 1
ATOM 778 C C . VAL A 1 101 ? -9.997 2.690 -12.926 1.00 90.31 101 VAL A C 1
ATOM 780 O O . VAL A 1 101 ? -10.928 2.024 -13.383 1.00 90.31 101 VAL A O 1
ATOM 783 N N . GLY A 1 102 ? -8.894 2.938 -13.642 1.00 88.94 102 GLY A N 1
ATOM 784 C CA . GLY A 1 102 ? -8.655 2.372 -14.972 1.00 88.94 102 GLY A CA 1
ATOM 785 C C . GLY A 1 102 ? -8.600 0.842 -14.953 1.00 88.94 102 GLY A C 1
ATOM 786 O O . GLY A 1 102 ? -9.313 0.185 -15.712 1.00 88.94 102 GLY A O 1
ATOM 787 N N . ALA A 1 103 ? -7.826 0.267 -14.032 1.00 85.50 103 ALA A N 1
ATOM 788 C CA . ALA A 1 103 ? -7.675 -1.177 -13.886 1.00 85.50 103 ALA A CA 1
ATOM 789 C C . ALA A 1 103 ? -8.990 -1.886 -13.518 1.00 85.50 103 ALA A C 1
ATOM 791 O O . ALA A 1 103 ? -9.261 -2.973 -14.037 1.00 85.50 103 ALA A O 1
ATOM 792 N N . LYS A 1 104 ? -9.828 -1.274 -12.673 1.00 87.44 104 LYS A N 1
ATOM 793 C CA . LYS A 1 104 ? -11.177 -1.761 -12.347 1.00 87.44 104 LYS A CA 1
ATOM 794 C C . LYS A 1 104 ? -12.090 -1.750 -13.567 1.00 87.44 104 LYS A C 1
ATOM 796 O O . LYS A 1 104 ? -12.753 -2.745 -13.842 1.00 87.44 104 LYS A O 1
ATOM 801 N N . ARG A 1 105 ? -12.095 -0.654 -14.337 1.00 89.31 105 ARG A N 1
ATOM 802 C CA . ARG A 1 105 ? -12.887 -0.543 -15.579 1.00 89.31 105 ARG A CA 1
ATOM 803 C C . ARG A 1 105 ? -12.486 -1.592 -16.614 1.00 89.31 105 ARG A C 1
ATOM 805 O O . ARG A 1 105 ? -13.343 -2.109 -17.321 1.00 89.31 105 ARG A O 1
ATOM 812 N N . GLU A 1 106 ? -11.203 -1.936 -16.676 1.00 87.19 106 GLU A N 1
ATOM 813 C CA . GLU A 1 106 ? -10.684 -3.020 -17.518 1.00 87.19 106 GLU A CA 1
ATOM 814 C C . GLU A 1 106 ? -10.949 -4.429 -16.934 1.00 87.19 106 GLU A C 1
ATOM 816 O O . GLU A 1 106 ? -10.672 -5.442 -17.583 1.00 87.19 106 GLU A O 1
ATOM 821 N N . GLY A 1 107 ? -11.493 -4.523 -15.715 1.00 86.06 107 GLY A N 1
ATOM 822 C CA . GLY A 1 107 ? -11.747 -5.778 -15.007 1.00 86.06 107 GLY A CA 1
ATOM 823 C C . GLY A 1 107 ? -10.469 -6.547 -14.667 1.00 86.06 107 GLY A C 1
ATOM 824 O O . GLY A 1 107 ? -10.476 -7.780 -14.707 1.00 86.06 107 GLY A O 1
ATOM 825 N N . LEU A 1 108 ? -9.367 -5.831 -14.424 1.00 80.94 108 LEU A N 1
ATOM 826 C CA . LEU A 1 108 ? -8.069 -6.402 -14.053 1.00 80.94 108 LEU A CA 1
ATOM 827 C C . LEU A 1 108 ? -7.957 -6.593 -12.550 1.00 80.94 108 LEU A C 1
ATOM 829 O O . LEU A 1 108 ? -7.592 -7.676 -12.096 1.00 80.94 108 LEU A O 1
ATOM 833 N N . ALA A 1 109 ? -8.290 -5.536 -11.814 1.00 84.44 109 ALA A N 1
ATOM 834 C CA . ALA A 1 109 ? -8.319 -5.527 -10.367 1.00 84.44 109 ALA A CA 1
ATOM 835 C C . ALA A 1 109 ? -9.729 -5.880 -9.891 1.00 84.44 109 ALA A C 1
ATOM 837 O O . ALA A 1 109 ? -10.710 -5.280 -10.337 1.00 84.44 109 ALA A O 1
ATOM 838 N N . VAL A 1 110 ? -9.815 -6.853 -8.985 1.00 84.56 110 VAL A N 1
ATOM 839 C CA . VAL A 1 110 ? -11.008 -7.071 -8.165 1.00 84.56 110 VAL A CA 1
ATOM 840 C C . VAL A 1 110 ? -10.643 -6.605 -6.773 1.00 84.56 110 VAL A C 1
ATOM 842 O O . VAL A 1 110 ? -9.841 -7.228 -6.080 1.00 84.56 110 VAL A O 1
ATOM 845 N N . GLU A 1 111 ? -11.189 -5.453 -6.418 1.00 90.19 111 GLU A N 1
ATOM 846 C CA . GLU A 1 111 ? -11.101 -4.927 -5.070 1.00 90.19 111 GLU A CA 1
ATOM 847 C C . GLU A 1 111 ? -12.200 -5.555 -4.215 1.00 90.19 111 GLU A C 1
ATOM 849 O O . GLU A 1 111 ? -13.297 -5.850 -4.702 1.00 90.19 111 GLU A O 1
ATOM 854 N N . TRP A 1 112 ? -11.919 -5.737 -2.931 1.00 94.44 112 TRP A N 1
ATOM 855 C CA . TRP A 1 112 ? -12.987 -5.957 -1.970 1.00 94.44 112 TRP A CA 1
ATOM 856 C C . TRP A 1 112 ? -13.834 -4.682 -1.843 1.00 94.44 112 TRP A C 1
ATOM 858 O O . TRP A 1 112 ? -13.317 -3.577 -1.956 1.00 94.44 112 TRP A O 1
ATOM 868 N N . GLN A 1 113 ? -15.141 -4.827 -1.648 1.00 94.75 113 GLN A N 1
ATOM 869 C CA . GLN A 1 113 ? -16.057 -3.701 -1.463 1.00 94.75 113 GLN A CA 1
ATOM 870 C C . GLN A 1 113 ? -16.716 -3.841 -0.102 1.00 94.75 113 GLN A C 1
ATOM 872 O O . GLN A 1 113 ? -17.230 -4.915 0.230 1.00 94.75 113 GLN A O 1
ATOM 877 N N . SER A 1 114 ? -16.689 -2.767 0.680 1.00 94.69 114 SER A N 1
ATOM 878 C CA . SER A 1 114 ? -17.265 -2.770 2.021 1.00 94.69 114 SER A CA 1
ATOM 879 C C . SER A 1 114 ? -18.785 -2.621 2.008 1.00 94.69 114 SER A C 1
ATOM 881 O O . SER A 1 114 ? -19.447 -3.045 2.959 1.00 94.69 114 SER A O 1
ATOM 883 N N . GLY A 1 115 ? -19.333 -2.041 0.934 1.00 95.81 115 GLY A N 1
ATOM 884 C CA . GLY A 1 115 ? -20.731 -1.625 0.837 1.00 95.81 115 GLY A CA 1
ATOM 885 C C . GLY A 1 115 ? -20.997 -0.255 1.471 1.00 95.81 115 GLY A C 1
ATOM 886 O O . GLY A 1 115 ? -22.148 0.173 1.525 1.00 95.81 115 GLY A O 1
ATOM 887 N N . ASP A 1 116 ? -19.960 0.421 1.964 1.00 97.19 116 ASP A N 1
ATOM 888 C CA . ASP A 1 116 ? -20.002 1.792 2.461 1.00 97.19 116 ASP A CA 1
ATOM 889 C C . ASP A 1 116 ? -19.553 2.733 1.338 1.00 97.19 116 ASP A C 1
ATOM 891 O O . ASP A 1 116 ? -18.365 2.822 1.034 1.00 97.19 116 ASP A O 1
ATOM 895 N N . GLU A 1 117 ? -20.510 3.420 0.706 1.00 96.25 117 GLU A N 1
ATOM 896 C CA . GLU A 1 117 ? -20.259 4.237 -0.490 1.00 96.25 117 GLU A CA 1
ATOM 897 C C . GLU A 1 117 ? -19.205 5.329 -0.269 1.00 96.25 117 GLU A C 1
ATOM 899 O O . GLU A 1 117 ? -18.441 5.628 -1.184 1.00 96.25 117 GLU A O 1
ATOM 904 N N . LEU A 1 118 ? -19.138 5.924 0.929 1.00 96.19 118 LEU A N 1
ATOM 905 C CA . LEU A 1 118 ? -18.164 6.979 1.221 1.00 96.19 118 LEU A CA 1
ATOM 906 C C . LEU A 1 118 ? -16.750 6.410 1.326 1.00 96.19 118 LEU A C 1
ATOM 908 O O . LEU A 1 118 ? -15.804 7.003 0.809 1.00 96.19 118 LEU A O 1
ATOM 912 N N . PHE A 1 119 ? -16.614 5.254 1.973 1.00 97.12 119 PHE A N 1
ATOM 913 C CA . PHE A 1 119 ? -15.336 4.565 2.082 1.00 97.12 119 PHE A CA 1
ATOM 914 C C . PHE A 1 119 ? -14.881 4.024 0.722 1.00 97.12 119 PHE A C 1
ATOM 916 O O . PHE A 1 119 ? -13.776 4.337 0.283 1.00 97.12 119 PHE A O 1
ATOM 923 N N . ASP A 1 120 ? -15.752 3.285 0.029 1.00 96.19 120 ASP A N 1
ATOM 924 C CA . ASP A 1 120 ? -15.448 2.610 -1.238 1.00 96.19 120 ASP A CA 1
ATOM 925 C C . ASP A 1 120 ? -15.152 3.611 -2.381 1.00 96.19 120 ASP A C 1
ATOM 927 O O . ASP A 1 120 ? -14.472 3.268 -3.348 1.00 96.19 120 ASP A O 1
ATOM 931 N N . ALA A 1 121 ? -15.625 4.862 -2.281 1.00 94.50 121 ALA A N 1
ATOM 932 C CA . ALA A 1 121 ? -15.326 5.925 -3.246 1.00 94.50 121 ALA A CA 1
ATOM 933 C C . ALA A 1 121 ? -13.956 6.602 -3.045 1.00 94.50 121 ALA A C 1
ATOM 935 O O . ALA A 1 121 ? -13.491 7.318 -3.936 1.00 94.50 121 ALA A O 1
ATOM 936 N N . VAL A 1 122 ? -13.331 6.448 -1.873 1.00 96.00 122 VAL A N 1
ATOM 937 C CA . VAL A 1 122 ? -12.098 7.169 -1.504 1.00 96.00 122 VAL A CA 1
ATOM 938 C C . VAL A 1 122 ? -10.929 6.217 -1.269 1.00 96.00 122 VAL A C 1
ATOM 940 O O . VAL A 1 122 ? -9.789 6.538 -1.631 1.00 96.00 122 VAL A O 1
ATOM 943 N N . VAL A 1 123 ? -11.196 5.064 -0.661 1.00 96.81 123 VAL A N 1
ATOM 944 C CA . VAL A 1 123 ? -10.192 4.114 -0.191 1.00 96.81 123 VAL A CA 1
ATOM 945 C C . VAL A 1 123 ? -10.209 2.867 -1.065 1.00 96.81 123 VAL A C 1
ATOM 947 O O . VAL A 1 123 ? -11.221 2.192 -1.178 1.00 96.81 123 VAL A O 1
ATOM 950 N N . TYR A 1 124 ? -9.052 2.551 -1.640 1.00 95.94 124 TYR A N 1
ATOM 951 C CA . TYR A 1 124 ? -8.773 1.295 -2.320 1.00 95.94 124 TYR A CA 1
ATOM 952 C C . TYR A 1 124 ? -8.225 0.266 -1.325 1.00 95.94 124 TYR A C 1
ATOM 954 O O . TYR A 1 124 ? -7.221 0.525 -0.649 1.00 95.94 124 TYR A O 1
ATOM 962 N N . VAL A 1 125 ? -8.852 -0.908 -1.274 1.00 96.56 125 VAL A N 1
ATOM 963 C CA . VAL A 1 125 ? -8.476 -2.058 -0.446 1.00 96.56 125 VAL A CA 1
ATOM 964 C C . VAL A 1 125 ? -7.731 -3.102 -1.277 1.00 96.56 125 VAL A C 1
ATOM 966 O O . VAL A 1 125 ? -8.322 -3.890 -2.018 1.00 96.56 125 VAL A O 1
ATOM 969 N N . SER A 1 126 ? -6.414 -3.174 -1.100 1.00 93.81 126 SER A N 1
ATOM 970 C CA . SER A 1 126 ? -5.608 -4.273 -1.634 1.00 93.81 126 SER A CA 1
ATOM 971 C C . SER A 1 126 ? -5.405 -5.339 -0.570 1.00 93.81 126 SER A C 1
ATOM 973 O O . SER A 1 126 ? -4.990 -5.032 0.545 1.00 93.81 126 SER A O 1
ATOM 975 N N . SER A 1 127 ? -5.659 -6.606 -0.894 1.00 92.69 127 SER A N 1
ATOM 976 C CA . SER A 1 127 ? -5.349 -7.693 0.026 1.00 92.69 127 SER A CA 1
ATOM 977 C C . SER A 1 127 ? -4.980 -8.992 -0.691 1.00 92.69 127 SER A C 1
ATOM 979 O O . SER A 1 127 ? -5.629 -9.378 -1.664 1.00 92.69 127 SER A O 1
ATOM 981 N N . PRO A 1 128 ? -3.970 -9.726 -0.192 1.00 88.25 128 PRO A N 1
ATOM 982 C CA . PRO A 1 128 ? -3.714 -11.097 -0.607 1.00 88.25 128 PRO A CA 1
ATOM 983 C C . PRO A 1 128 ? -4.771 -12.095 -0.122 1.00 88.25 128 PRO A C 1
ATOM 985 O O . PRO A 1 128 ? -4.856 -13.184 -0.696 1.00 88.25 128 PRO A O 1
ATOM 988 N N . THR A 1 129 ? -5.534 -11.788 0.936 1.00 89.31 129 THR A N 1
ATOM 989 C CA . THR A 1 129 ? -6.628 -12.664 1.366 1.00 89.31 129 THR A CA 1
ATOM 990 C C . THR A 1 129 ? -7.859 -12.422 0.500 1.00 89.31 129 THR A C 1
ATOM 992 O O . THR A 1 129 ? -8.232 -11.290 0.216 1.00 89.31 129 THR A O 1
ATOM 995 N N . THR A 1 130 ? -8.493 -13.510 0.070 1.00 87.75 130 THR A N 1
ATOM 996 C CA . THR A 1 130 ? -9.755 -13.483 -0.687 1.00 87.75 130 THR A CA 1
ATOM 997 C C . THR A 1 130 ? -10.946 -13.879 0.178 1.00 87.75 130 THR A C 1
ATOM 999 O O . THR A 1 130 ? -12.061 -13.953 -0.327 1.00 87.75 130 THR A O 1
ATOM 1002 N N . ASP A 1 131 ? -10.720 -14.150 1.468 1.00 92.88 131 ASP A N 1
ATOM 1003 C CA . ASP A 1 131 ? -11.780 -14.516 2.400 1.00 92.88 131 ASP A CA 1
ATOM 1004 C C . ASP A 1 131 ? -12.576 -13.261 2.805 1.00 92.88 131 ASP A C 1
ATOM 1006 O O . ASP A 1 131 ? -12.055 -12.424 3.557 1.00 92.88 131 ASP A O 1
ATOM 1010 N N . PRO A 1 132 ? -13.829 -13.106 2.330 1.00 93.56 132 PRO A N 1
ATOM 1011 C CA . PRO A 1 132 ? -14.632 -11.936 2.649 1.00 93.56 132 PRO A CA 1
ATOM 1012 C C . PRO A 1 132 ? -14.976 -11.868 4.138 1.00 93.56 132 PRO A C 1
ATOM 1014 O O . PRO A 1 132 ? -15.181 -10.771 4.641 1.00 93.56 132 PRO A O 1
ATOM 1017 N N . GLU A 1 133 ? -15.010 -12.990 4.868 1.00 93.25 133 GLU A N 1
ATOM 1018 C CA . GLU A 1 133 ? -15.307 -12.981 6.304 1.00 93.25 133 GLU A CA 1
ATOM 1019 C C . GLU A 1 133 ? -14.151 -12.371 7.102 1.00 93.25 133 GLU A C 1
ATOM 1021 O O . GLU A 1 133 ? -14.390 -11.592 8.026 1.00 93.25 133 GLU A O 1
ATOM 1026 N N . VAL A 1 134 ? -12.904 -12.679 6.726 1.00 95.56 134 VAL A N 1
ATOM 1027 C CA . VAL A 1 134 ? -11.712 -12.053 7.322 1.00 95.56 134 VAL A CA 1
ATOM 1028 C C . VAL A 1 134 ? -11.692 -10.560 7.005 1.00 95.56 134 VAL A C 1
ATOM 1030 O O . VAL A 1 134 ? -11.526 -9.753 7.916 1.00 95.56 134 VAL A O 1
ATOM 1033 N N . LEU A 1 135 ? -11.917 -10.182 5.742 1.00 96.69 135 LEU A N 1
ATOM 1034 C CA . LEU A 1 135 ? -11.912 -8.777 5.327 1.00 96.69 135 LEU A CA 1
ATOM 1035 C C . LEU A 1 135 ? -13.023 -7.972 6.003 1.00 96.69 135 LEU A C 1
ATOM 1037 O O . LEU A 1 135 ? -12.740 -6.919 6.558 1.00 96.69 135 LEU A O 1
ATOM 1041 N N . SER A 1 136 ? -14.257 -8.479 6.052 1.00 96.19 136 SER A N 1
ATOM 1042 C CA . SER A 1 136 ? -15.359 -7.812 6.753 1.00 96.19 136 SER A CA 1
ATOM 1043 C C . SER A 1 136 ? -15.117 -7.679 8.257 1.00 96.19 136 SER A C 1
ATOM 1045 O O . SER A 1 136 ? -15.549 -6.695 8.852 1.00 96.19 136 SER A O 1
ATOM 1047 N N . ALA A 1 137 ? -14.450 -8.654 8.884 1.00 96.19 137 ALA A N 1
ATOM 1048 C CA . ALA A 1 137 ? -14.141 -8.595 10.308 1.00 96.19 137 ALA A CA 1
ATOM 1049 C C . ALA A 1 137 ? -12.998 -7.621 10.626 1.00 96.19 137 ALA A C 1
ATOM 1051 O O . ALA A 1 137 ? -13.084 -6.906 11.620 1.00 96.19 137 ALA A O 1
ATOM 1052 N N . VAL A 1 138 ? -11.943 -7.601 9.804 1.00 97.62 138 VAL A N 1
ATOM 1053 C CA . VAL A 1 138 ? -10.792 -6.696 9.970 1.00 97.62 138 VAL A CA 1
ATOM 1054 C C . VAL A 1 138 ? -11.158 -5.264 9.581 1.00 97.62 138 VAL A C 1
ATOM 1056 O O . VAL A 1 138 ? -10.777 -4.327 10.269 1.00 97.62 138 VAL A O 1
ATOM 1059 N N . LEU A 1 139 ? -11.930 -5.080 8.510 1.00 97.81 139 LEU A N 1
ATOM 1060 C CA . LEU A 1 139 ? -12.364 -3.777 8.001 1.00 97.81 139 LEU A CA 1
ATOM 1061 C C . LEU A 1 139 ? -13.758 -3.419 8.524 1.00 97.81 139 LEU A C 1
ATOM 1063 O O . LEU A 1 139 ? -14.653 -3.054 7.755 1.00 97.81 139 LEU A O 1
ATOM 1067 N N . GLY A 1 140 ? -13.941 -3.532 9.843 1.00 96.81 140 GLY A N 1
ATOM 1068 C CA . GLY A 1 140 ? -15.135 -3.066 10.551 1.00 96.81 140 GLY A CA 1
ATOM 1069 C C . GLY A 1 140 ? -15.379 -1.560 10.374 1.00 96.81 140 GLY A C 1
ATOM 1070 O O . GLY A 1 140 ? -14.534 -0.835 9.849 1.00 96.81 140 GLY A O 1
ATOM 1071 N N . ALA A 1 141 ? -16.545 -1.069 10.801 1.00 97.25 141 ALA A N 1
ATOM 1072 C CA . ALA A 1 141 ? -16.956 0.319 10.560 1.00 97.25 141 ALA A CA 1
ATOM 1073 C C . ALA A 1 141 ? -15.975 1.347 11.156 1.00 97.25 141 ALA A C 1
ATOM 1075 O O . ALA A 1 141 ? -15.684 2.368 10.537 1.00 97.25 141 ALA A O 1
ATOM 1076 N N . GLU A 1 142 ? -15.436 1.061 12.336 1.00 97.75 142 GLU A N 1
ATOM 1077 C CA . GLU A 1 142 ? -14.475 1.895 13.054 1.00 97.75 142 GLU A CA 1
ATOM 1078 C C . GLU A 1 142 ? -13.121 1.927 12.339 1.00 97.75 142 GLU A C 1
ATOM 1080 O O . GLU A 1 142 ? -12.562 3.002 12.133 1.00 97.75 142 GLU A O 1
ATOM 1085 N N . VAL A 1 143 ? -12.636 0.769 11.876 1.00 98.31 143 VAL A N 1
ATOM 1086 C CA . VAL A 1 143 ? -11.393 0.667 11.095 1.00 98.31 143 VAL A CA 1
ATOM 1087 C C . VAL A 1 143 ? -11.524 1.426 9.777 1.00 98.31 143 VAL A C 1
ATOM 1089 O O . VAL A 1 143 ? -10.626 2.183 9.413 1.00 98.31 143 VAL A O 1
ATOM 1092 N N . ARG A 1 144 ? -12.660 1.282 9.080 1.00 98.38 144 ARG A N 1
ATOM 1093 C CA . ARG A 1 144 ? -12.932 2.026 7.842 1.00 98.38 144 ARG A CA 1
ATOM 1094 C C . ARG A 1 144 ? -12.960 3.532 8.073 1.00 98.38 144 ARG A C 1
ATOM 1096 O O . ARG A 1 144 ? -12.341 4.265 7.309 1.00 98.38 144 ARG A O 1
ATOM 1103 N N . ARG A 1 145 ? -13.617 3.990 9.144 1.00 98.31 145 ARG A N 1
ATOM 1104 C CA . ARG A 1 145 ? -13.662 5.411 9.515 1.00 98.31 145 ARG A CA 1
ATOM 1105 C C . ARG A 1 145 ? -12.268 5.958 9.811 1.00 98.31 145 ARG A C 1
ATOM 1107 O O . ARG A 1 145 ? -11.894 6.965 9.227 1.00 98.31 145 ARG A O 1
ATOM 1114 N N . GLY A 1 146 ? -11.487 5.279 10.653 1.00 98.12 146 GLY A N 1
ATOM 1115 C CA . GLY A 1 146 ? -10.121 5.702 10.972 1.00 98.12 146 GLY A CA 1
ATOM 1116 C C . GLY A 1 146 ? -9.219 5.735 9.734 1.00 98.12 146 GLY A C 1
ATOM 1117 O O . GLY A 1 146 ? -8.464 6.685 9.537 1.00 98.12 146 GLY A O 1
ATOM 1118 N N . ALA A 1 147 ? -9.339 4.744 8.846 1.00 98.25 147 ALA A N 1
ATOM 1119 C CA . ALA A 1 147 ? -8.580 4.714 7.598 1.00 98.25 147 ALA A CA 1
ATOM 1120 C C . ALA A 1 147 ? -8.979 5.850 6.643 1.00 98.25 147 ALA A C 1
ATOM 1122 O O . ALA A 1 147 ? -8.096 6.491 6.071 1.00 98.25 147 ALA A O 1
ATOM 1123 N N . LEU A 1 148 ? -10.280 6.135 6.505 1.00 98.12 148 LEU A N 1
ATOM 1124 C CA . LEU A 1 148 ? -10.776 7.272 5.728 1.00 98.12 148 LEU A CA 1
ATOM 1125 C C . LEU A 1 148 ? -10.213 8.589 6.276 1.00 98.12 148 LEU A C 1
ATOM 1127 O O . LEU A 1 148 ? -9.631 9.353 5.509 1.00 98.12 148 LEU A O 1
ATOM 1131 N N . THR A 1 149 ? -10.280 8.800 7.594 1.00 97.38 149 THR A N 1
ATOM 1132 C CA . THR A 1 149 ? -9.713 9.986 8.251 1.00 97.38 149 THR A CA 1
ATOM 1133 C C . THR A 1 149 ? -8.213 10.116 7.983 1.00 97.38 149 THR A C 1
ATOM 1135 O O . THR A 1 149 ? -7.750 11.188 7.608 1.00 97.38 149 THR A O 1
ATOM 1138 N N . LEU A 1 150 ? -7.425 9.042 8.106 1.00 97.19 150 LEU A N 1
ATOM 1139 C CA . LEU A 1 150 ? -5.986 9.099 7.811 1.00 97.19 150 LEU A CA 1
ATOM 1140 C C . LEU A 1 150 ? -5.711 9.476 6.348 1.00 97.19 150 LEU A C 1
ATOM 1142 O O . LEU A 1 150 ? -4.854 10.323 6.084 1.00 97.19 150 LEU A O 1
ATOM 1146 N N . VAL A 1 151 ? -6.453 8.899 5.399 1.00 96.19 151 VAL A N 1
ATOM 1147 C CA . VAL A 1 151 ? -6.345 9.243 3.971 1.00 96.19 151 VAL A CA 1
ATOM 1148 C C . VAL A 1 151 ? -6.720 10.705 3.723 1.00 96.19 151 VAL A C 1
ATOM 1150 O O . VAL A 1 151 ? -6.037 11.405 2.970 1.00 96.19 151 VAL A O 1
ATOM 1153 N N . GLU A 1 152 ? -7.765 11.202 4.382 1.00 94.19 152 GLU A N 1
ATOM 1154 C CA . GLU A 1 152 ? -8.150 12.610 4.336 1.00 94.19 152 GLU A CA 1
ATOM 1155 C C . GLU A 1 152 ? -7.063 13.506 4.924 1.00 94.19 152 GLU A C 1
ATOM 1157 O O . GLU A 1 152 ? -6.736 14.510 4.307 1.00 94.19 152 GLU A O 1
ATOM 1162 N N . LEU A 1 153 ? -6.394 13.112 6.007 1.00 93.94 153 LEU A N 1
ATOM 1163 C CA . LEU A 1 153 ? -5.240 13.829 6.568 1.00 93.94 153 LEU A CA 1
ATOM 1164 C C . LEU A 1 153 ? -3.967 13.700 5.714 1.00 93.94 153 LEU A C 1
ATOM 1166 O O . LEU A 1 153 ? -2.919 14.240 6.077 1.00 93.94 153 LEU A O 1
ATOM 1170 N N . GLY A 1 154 ? -4.038 13.017 4.570 1.00 94.00 154 GLY A N 1
ATOM 1171 C CA . GLY A 1 154 ? -2.967 12.909 3.583 1.00 94.00 154 GLY A CA 1
ATOM 1172 C C . GLY A 1 154 ? -2.057 11.697 3.756 1.00 94.00 154 GLY A C 1
ATOM 1173 O O . GLY A 1 154 ? -1.085 11.587 3.010 1.00 94.00 154 GLY A O 1
ATOM 1174 N N . PHE A 1 155 ? -2.345 10.787 4.694 1.00 95.69 155 PHE A N 1
ATOM 1175 C CA . PHE A 1 155 ? -1.621 9.521 4.761 1.00 95.69 155 PHE A CA 1
ATOM 1176 C C . PHE A 1 155 ? -1.838 8.749 3.462 1.00 95.69 155 PHE A C 1
ATOM 1178 O O . PHE A 1 155 ? -2.939 8.658 2.920 1.00 95.69 155 PHE A O 1
ATOM 1185 N N . GLN A 1 156 ? -0.750 8.200 2.950 1.00 95.88 156 GLN A N 1
ATOM 1186 C CA . GLN A 1 156 ? -0.720 7.542 1.656 1.00 95.88 156 GLN A CA 1
ATOM 1187 C C . GLN A 1 156 ? -1.262 6.123 1.751 1.00 95.88 156 GLN A C 1
ATOM 1189 O O . GLN A 1 156 ? -1.913 5.653 0.821 1.00 95.88 156 GLN A O 1
ATOM 1194 N N . SER A 1 157 ? -0.994 5.450 2.871 1.00 97.31 157 SER A N 1
ATOM 1195 C CA . SER A 1 157 ? -1.416 4.072 3.095 1.00 97.31 157 SER A CA 1
ATOM 1196 C C . SER A 1 157 ? -1.529 3.740 4.579 1.00 97.31 157 SER A C 1
ATOM 1198 O O . SER A 1 157 ? -0.694 4.181 5.372 1.00 97.31 157 SER A O 1
ATOM 1200 N N . VAL A 1 158 ? -2.473 2.864 4.911 1.00 98.50 158 VAL A N 1
ATOM 1201 C CA . VAL A 1 158 ? -2.525 2.079 6.146 1.00 98.50 158 VAL A CA 1
ATOM 1202 C C . VAL A 1 158 ? -2.396 0.607 5.770 1.00 98.50 158 VAL A C 1
ATOM 1204 O O . VAL A 1 158 ? -3.168 0.106 4.958 1.00 98.50 158 VAL A O 1
ATOM 1207 N N . ARG A 1 159 ? -1.426 -0.099 6.341 1.00 98.38 159 ARG A N 1
ATOM 1208 C CA . ARG A 1 159 ? -1.184 -1.524 6.119 1.00 98.38 159 ARG A CA 1
ATOM 1209 C C . ARG A 1 159 ? -1.441 -2.290 7.405 1.00 98.38 159 ARG A C 1
ATOM 1211 O O . ARG A 1 159 ? -0.911 -1.930 8.449 1.00 98.38 159 ARG A O 1
ATOM 1218 N N . ILE A 1 160 ? -2.258 -3.333 7.330 1.00 98.50 160 ILE A N 1
ATOM 1219 C CA . ILE A 1 160 ? -2.620 -4.186 8.462 1.00 98.50 160 ILE A CA 1
ATOM 1220 C C . ILE A 1 160 ? -1.933 -5.539 8.287 1.00 98.50 160 ILE A C 1
ATOM 1222 O O . ILE A 1 160 ? -2.123 -6.214 7.268 1.00 98.50 160 ILE A O 1
ATOM 1226 N N . ASP A 1 161 ? -1.166 -5.927 9.308 1.00 97.31 161 ASP A N 1
ATOM 1227 C CA . ASP A 1 161 ? -0.340 -7.136 9.341 1.00 97.31 161 ASP A CA 1
ATOM 1228 C C . ASP A 1 161 ? 0.679 -7.154 8.185 1.00 97.31 161 ASP A C 1
ATOM 1230 O O . ASP A 1 161 ? 0.760 -8.107 7.410 1.00 97.31 161 ASP A O 1
ATOM 1234 N N . GLU A 1 162 ? 1.427 -6.055 8.036 1.00 95.06 162 GLU A N 1
ATOM 1235 C CA . GLU A 1 162 ? 2.658 -5.975 7.238 1.00 95.06 162 GLU A CA 1
ATOM 1236 C C . GLU A 1 162 ? 3.811 -6.439 8.128 1.00 95.06 162 GLU A C 1
ATOM 1238 O O . GLU A 1 162 ? 4.153 -5.767 9.093 1.00 95.06 162 GLU A O 1
ATOM 1243 N N . ASP A 1 163 ? 4.359 -7.625 7.854 1.00 94.06 163 ASP A N 1
ATOM 1244 C CA . ASP A 1 163 ? 5.421 -8.240 8.666 1.00 94.06 163 ASP A CA 1
ATOM 1245 C C . ASP A 1 163 ? 5.093 -8.352 10.173 1.00 94.06 163 ASP A C 1
ATOM 1247 O O . ASP A 1 163 ? 5.983 -8.380 1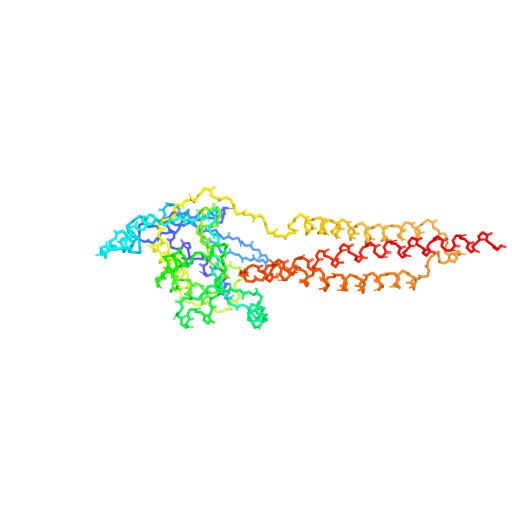1.020 1.00 94.06 163 ASP A O 1
ATOM 1251 N N . GLY A 1 164 ? 3.802 -8.472 10.511 1.00 95.75 164 GLY A N 1
ATOM 1252 C CA . GLY A 1 164 ? 3.319 -8.546 11.894 1.00 95.75 164 GLY A CA 1
ATOM 1253 C C . GLY A 1 164 ? 2.924 -7.201 12.506 1.00 95.75 164 GLY A C 1
ATOM 1254 O O . GLY A 1 164 ? 2.537 -7.170 13.673 1.00 95.75 164 GLY A O 1
ATOM 1255 N N . ASP A 1 165 ? 2.988 -6.109 11.744 1.00 98.25 165 ASP A N 1
ATOM 1256 C CA . ASP A 1 165 ? 2.721 -4.751 12.212 1.00 98.25 165 ASP A CA 1
ATOM 1257 C C . ASP A 1 165 ? 1.488 -4.120 11.542 1.00 98.25 165 ASP A C 1
ATOM 1259 O O . ASP A 1 165 ? 1.070 -4.491 10.444 1.00 98.25 165 ASP A O 1
ATOM 1263 N N . VAL A 1 166 ? 0.906 -3.127 12.210 1.00 98.38 166 VAL A N 1
ATOM 1264 C CA . VAL A 1 166 ? -0.035 -2.158 11.642 1.00 98.38 166 VAL A CA 1
ATOM 1265 C C . VAL A 1 166 ? 0.739 -0.872 11.398 1.00 98.38 166 VAL A C 1
ATOM 1267 O O . VAL A 1 166 ? 1.329 -0.322 12.329 1.00 98.38 166 VAL A O 1
ATOM 1270 N N . VAL A 1 167 ? 0.759 -0.405 10.152 1.00 98.44 167 VAL A N 1
ATOM 1271 C CA . VAL A 1 167 ? 1.627 0.690 9.710 1.00 98.44 167 VAL A CA 1
ATOM 1272 C C . VAL A 1 167 ? 0.819 1.738 8.956 1.00 98.44 167 VAL A C 1
ATOM 1274 O O . VAL A 1 167 ? 0.193 1.416 7.953 1.00 98.44 167 VAL A O 1
ATOM 1277 N N . ALA A 1 168 ? 0.864 3.001 9.375 1.00 98.31 168 ALA A N 1
ATOM 1278 C CA . ALA A 1 168 ? 0.335 4.122 8.593 1.00 98.31 168 ALA A CA 1
ATOM 1279 C C . ALA A 1 168 ? 1.485 5.014 8.121 1.00 98.31 168 ALA A C 1
ATOM 1281 O O . ALA A 1 168 ? 2.341 5.380 8.922 1.00 98.31 168 ALA A O 1
ATOM 1282 N N . ARG A 1 169 ? 1.521 5.363 6.830 1.00 97.31 169 ARG A N 1
ATOM 1283 C CA . ARG A 1 169 ? 2.606 6.161 6.231 1.00 97.31 169 ARG A CA 1
ATOM 1284 C C . ARG A 1 169 ? 2.088 7.461 5.639 1.00 97.31 169 ARG A C 1
ATOM 1286 O O . ARG A 1 169 ? 1.145 7.462 4.851 1.00 97.31 169 ARG A O 1
ATOM 1293 N N . LEU A 1 170 ? 2.766 8.548 5.969 1.00 94.75 170 LEU A N 1
ATOM 1294 C CA . LEU A 1 170 ? 2.658 9.856 5.343 1.00 94.75 170 LEU A CA 1
ATOM 1295 C C . LEU A 1 170 ? 4.024 10.166 4.720 1.00 94.75 170 LEU A C 1
ATOM 1297 O O . LEU A 1 170 ? 5.035 10.138 5.414 1.00 94.75 170 LEU A O 1
ATOM 1301 N N . THR A 1 171 ? 4.086 10.427 3.418 1.00 89.81 171 THR A N 1
ATOM 1302 C CA . THR A 1 171 ? 5.320 10.858 2.737 1.00 89.81 171 THR A CA 1
ATOM 1303 C C . THR A 1 171 ? 5.014 12.106 1.946 1.00 89.81 171 THR A C 1
ATOM 1305 O O . THR A 1 171 ? 3.942 12.180 1.351 1.00 89.81 171 THR A O 1
ATOM 1308 N N . GLU A 1 172 ? 5.955 13.050 1.958 1.00 75.69 172 GLU A N 1
ATOM 1309 C CA . GLU A 1 172 ? 5.808 14.388 1.388 1.00 75.69 172 GLU A CA 1
ATOM 1310 C C . GLU A 1 172 ? 4.623 15.119 2.036 1.00 75.69 172 GLU A C 1
ATOM 1312 O O . GLU A 1 172 ? 3.465 14.722 1.916 1.00 75.69 172 GLU A O 1
ATOM 1317 N N . PHE A 1 173 ? 4.887 16.208 2.758 1.00 73.44 173 PHE A N 1
ATOM 1318 C CA . PHE A 1 173 ? 3.849 17.036 3.380 1.00 73.44 173 PHE A CA 1
ATOM 1319 C C . PHE A 1 173 ? 3.077 17.821 2.302 1.00 73.44 173 PHE A C 1
ATOM 1321 O O . PHE A 1 173 ? 3.047 19.043 2.289 1.00 73.44 173 PHE A O 1
ATOM 1328 N N . ALA A 1 174 ? 2.442 17.100 1.374 1.00 57.84 174 ALA A N 1
ATOM 1329 C CA . ALA A 1 174 ? 1.831 17.568 0.137 1.00 57.84 174 ALA A CA 1
ATOM 1330 C C . ALA A 1 174 ? 0.640 18.510 0.361 1.00 57.84 174 ALA A C 1
ATOM 1332 O O . ALA A 1 174 ? 0.059 19.012 -0.601 1.00 57.84 174 ALA A O 1
ATOM 1333 N N . ARG A 1 175 ? 0.265 18.749 1.623 1.00 67.44 175 ARG A N 1
ATOM 1334 C CA . ARG A 1 175 ? -0.699 19.772 2.005 1.00 67.44 175 ARG A CA 1
ATOM 1335 C C . ARG A 1 175 ? 0.054 21.028 2.446 1.00 67.44 175 ARG A C 1
ATOM 1337 O O . ARG A 1 175 ? 0.670 20.993 3.508 1.00 67.44 175 ARG A O 1
ATOM 1344 N N . PRO A 1 176 ? -0.005 22.111 1.652 1.00 58.50 176 PRO A N 1
ATOM 1345 C CA . PRO A 1 176 ? 0.629 23.378 2.004 1.00 58.50 176 PRO A CA 1
ATOM 1346 C C . PRO A 1 176 ? -0.020 24.047 3.225 1.00 58.50 176 PRO A C 1
ATOM 1348 O O . PRO A 1 176 ? 0.621 24.879 3.861 1.00 58.50 176 PRO A O 1
ATOM 1351 N N . ASP A 1 177 ? -1.251 23.663 3.576 1.00 68.00 177 ASP A N 1
ATOM 1352 C CA . ASP A 1 177 ? -1.983 24.251 4.691 1.00 68.00 177 ASP A CA 1
ATOM 1353 C C . ASP A 1 177 ? -1.801 23.413 5.964 1.00 68.00 177 ASP A C 1
ATOM 1355 O O . ASP A 1 177 ? -2.155 22.230 6.022 1.00 68.00 177 ASP A O 1
ATOM 1359 N N . ALA A 1 178 ? -1.241 24.044 6.997 1.00 68.38 178 ALA A N 1
ATOM 1360 C CA . ALA A 1 178 ? -1.198 23.498 8.345 1.00 68.38 178 ALA A CA 1
ATOM 1361 C C . ALA A 1 178 ? -2.609 23.564 8.949 1.00 68.38 178 ALA A C 1
ATOM 1363 O O . ALA A 1 178 ? -3.028 24.588 9.490 1.00 68.38 178 ALA A O 1
ATOM 1364 N N . GLU A 1 179 ? -3.369 22.479 8.812 1.00 83.19 179 GLU A N 1
ATOM 1365 C CA . GLU A 1 179 ? -4.603 22.301 9.575 1.00 83.19 179 GLU A CA 1
ATOM 1366 C C . GLU A 1 179 ? -4.243 22.146 11.065 1.00 83.19 179 GLU A C 1
ATOM 1368 O O . GLU A 1 179 ? -3.421 21.285 11.396 1.00 83.19 179 GLU A O 1
ATOM 1373 N N . PRO A 1 180 ? -4.817 22.963 11.967 1.00 85.50 180 PRO A N 1
ATOM 1374 C CA . PRO A 1 180 ? -4.563 22.825 13.394 1.00 85.50 180 PRO A CA 1
ATOM 1375 C C . PRO A 1 180 ? -5.052 21.461 13.887 1.00 85.50 180 PRO A C 1
ATOM 1377 O O . PRO A 1 180 ? -6.108 20.987 13.468 1.00 85.50 180 PRO A O 1
ATOM 1380 N N . GLU A 1 181 ? -4.303 20.853 14.809 1.00 92.31 181 GLU A N 1
ATOM 1381 C CA . GLU A 1 181 ? -4.625 19.560 15.432 1.00 92.31 181 GLU A CA 1
ATOM 1382 C C . GLU A 1 181 ? -4.528 18.344 14.498 1.00 92.31 181 GLU A C 1
ATOM 1384 O O . GLU A 1 181 ? -4.966 17.247 14.864 1.00 92.31 181 GLU A O 1
ATOM 1389 N N . ARG A 1 182 ? -3.928 18.496 13.313 1.00 93.00 182 ARG A N 1
ATOM 1390 C CA . ARG A 1 182 ? -3.730 17.399 12.356 1.00 93.00 182 ARG A CA 1
ATOM 1391 C C . ARG A 1 182 ? -3.015 16.205 12.992 1.00 93.00 182 ARG A C 1
ATOM 1393 O O . ARG A 1 182 ? -3.389 15.062 12.733 1.00 93.00 182 ARG A O 1
ATOM 1400 N N . GLY A 1 183 ? -2.009 16.447 13.834 1.00 94.12 183 GLY A N 1
ATOM 1401 C CA . GLY A 1 183 ? -1.277 15.401 14.547 1.00 94.12 183 GLY A CA 1
ATOM 1402 C C . GLY A 1 183 ? -2.166 14.643 15.528 1.00 94.12 183 GLY A C 1
ATOM 1403 O O . GLY A 1 183 ? -2.160 13.413 15.542 1.00 94.12 183 GLY A O 1
ATOM 1404 N N . ARG A 1 184 ? -2.996 15.367 16.287 1.00 95.62 184 ARG A N 1
ATOM 1405 C CA . ARG A 1 184 ? -3.961 14.779 17.229 1.00 95.62 184 ARG A CA 1
ATOM 1406 C C . ARG A 1 184 ? -5.000 13.922 16.510 1.00 95.62 184 ARG A C 1
ATOM 1408 O O . ARG A 1 184 ? -5.225 12.787 16.917 1.00 95.62 184 ARG A O 1
ATOM 1415 N N . GLN A 1 185 ? -5.579 14.434 15.425 1.00 96.56 185 GLN A N 1
ATOM 1416 C CA . GLN A 1 185 ? -6.566 13.704 14.625 1.00 96.56 185 GLN A CA 1
ATOM 1417 C C . GLN A 1 185 ? -5.964 12.449 13.981 1.00 96.56 185 GLN A C 1
ATOM 1419 O O . GLN A 1 185 ? -6.610 11.405 13.946 1.00 96.56 185 GLN A O 1
ATOM 1424 N N . ALA A 1 186 ? -4.712 12.516 13.515 1.00 96.69 186 ALA A N 1
ATOM 1425 C CA . ALA A 1 186 ? -4.021 11.354 12.961 1.00 96.69 186 ALA A CA 1
ATOM 1426 C C . ALA A 1 186 ? -3.790 10.267 14.025 1.00 96.69 186 ALA A C 1
ATOM 1428 O O . ALA A 1 186 ? -4.010 9.085 13.764 1.00 96.69 186 ALA A O 1
ATOM 1429 N N . VAL A 1 187 ? -3.376 10.666 15.230 1.00 97.38 187 VAL A N 1
ATOM 1430 C CA . VAL A 1 187 ? -3.178 9.767 16.377 1.00 97.38 187 VAL A CA 1
ATOM 1431 C C . VAL A 1 187 ? -4.494 9.107 16.788 1.00 97.38 187 VAL A C 1
ATOM 1433 O O . VAL A 1 187 ? -4.526 7.893 16.964 1.00 97.38 187 VAL A O 1
ATOM 1436 N N . GLU A 1 188 ? -5.580 9.875 16.883 1.00 97.62 188 GLU A N 1
ATOM 1437 C CA . GLU A 1 188 ? -6.920 9.369 17.205 1.00 97.62 188 GLU A CA 1
ATOM 1438 C C . GLU A 1 188 ? -7.421 8.376 16.147 1.00 97.62 188 GLU A C 1
ATOM 1440 O O . GLU A 1 188 ? -7.815 7.260 16.481 1.00 97.62 188 GLU A O 1
ATOM 1445 N N . ALA A 1 189 ? -7.310 8.723 14.863 1.00 98.06 189 ALA A N 1
ATOM 1446 C CA . ALA A 1 189 ? -7.730 7.857 13.766 1.00 98.06 189 ALA A CA 1
ATOM 1447 C C . ALA A 1 189 ? -6.930 6.544 13.707 1.00 98.06 189 ALA A C 1
ATOM 1449 O O . ALA A 1 189 ? -7.498 5.475 13.477 1.00 98.06 189 ALA A O 1
ATOM 1450 N N . PHE A 1 190 ? -5.616 6.596 13.942 1.00 98.25 190 PHE A N 1
ATOM 1451 C CA . PHE A 1 190 ? -4.792 5.390 14.020 1.00 98.25 190 PHE A CA 1
ATOM 1452 C C . PHE A 1 190 ? -5.126 4.552 15.260 1.00 98.25 190 PHE A C 1
ATOM 1454 O O . PHE A 1 190 ? -5.219 3.327 15.164 1.00 98.25 190 PHE A O 1
ATOM 1461 N N . ALA A 1 191 ? -5.372 5.199 16.403 1.00 97.88 191 ALA A N 1
ATOM 1462 C CA . ALA A 1 191 ? -5.800 4.536 17.628 1.00 97.88 191 ALA A CA 1
ATOM 1463 C C . ALA A 1 191 ? -7.143 3.803 17.454 1.00 97.88 191 ALA A C 1
ATOM 1465 O O . ALA A 1 191 ? -7.290 2.674 17.928 1.00 97.88 191 ALA A O 1
ATOM 1466 N N . ASP A 1 192 ? -8.092 4.406 16.735 1.00 97.44 192 ASP A N 1
ATOM 1467 C CA . ASP A 1 192 ? -9.383 3.802 16.399 1.00 97.44 192 ASP A CA 1
ATOM 1468 C C . ASP A 1 192 ? -9.227 2.546 15.541 1.00 97.44 192 ASP A C 1
ATOM 1470 O O . ASP A 1 192 ? -9.904 1.546 15.791 1.00 97.44 192 ASP A O 1
ATOM 1474 N N . ILE A 1 193 ? -8.307 2.558 14.570 1.00 98.12 193 ILE A N 1
ATOM 1475 C CA . ILE A 1 193 ? -7.994 1.368 13.771 1.00 98.12 193 ILE A CA 1
ATOM 1476 C C . ILE A 1 193 ? -7.502 0.256 14.694 1.00 98.12 193 ILE A C 1
ATOM 1478 O O . ILE A 1 193 ? -8.121 -0.803 14.763 1.00 98.12 193 ILE A O 1
ATOM 1482 N N . VAL A 1 194 ? -6.426 0.498 15.447 1.00 97.88 194 VAL A N 1
ATOM 1483 C CA . VAL A 1 194 ? -5.762 -0.551 16.239 1.00 97.88 194 VAL A CA 1
ATOM 1484 C C . VAL A 1 194 ? -6.643 -1.076 17.377 1.00 97.88 194 VAL A C 1
ATOM 1486 O O . VAL A 1 194 ? -6.567 -2.252 17.719 1.00 97.88 194 VAL A O 1
ATOM 1489 N N . ALA A 1 195 ? -7.529 -0.246 17.939 1.00 97.19 195 ALA A N 1
ATOM 1490 C CA . ALA A 1 195 ? -8.461 -0.642 18.995 1.00 97.19 195 ALA A CA 1
ATOM 1491 C C . ALA A 1 195 ? -9.580 -1.591 18.523 1.00 97.19 195 ALA A C 1
ATOM 1493 O O . ALA A 1 195 ? -10.231 -2.235 19.357 1.00 97.19 195 ALA A O 1
ATOM 1494 N N . ASN A 1 196 ? -9.806 -1.672 17.210 1.00 97.75 196 ASN A N 1
ATOM 1495 C CA . ASN A 1 196 ? -10.901 -2.417 16.590 1.00 97.75 196 ASN A CA 1
ATOM 1496 C C . ASN A 1 196 ? -10.407 -3.525 15.645 1.00 97.75 196 ASN A C 1
ATOM 1498 O O . ASN A 1 196 ? -11.159 -3.998 14.799 1.00 97.75 196 ASN A O 1
ATOM 1502 N N . LEU A 1 197 ? -9.156 -3.976 15.786 1.00 98.00 197 LEU A N 1
ATOM 1503 C CA . LEU A 1 197 ? -8.656 -5.126 15.031 1.00 98.00 197 LEU A CA 1
ATOM 1504 C C . LEU A 1 197 ? -8.999 -6.443 15.747 1.00 98.00 197 LEU A C 1
ATOM 1506 O O . LEU A 1 197 ? -8.713 -6.582 16.939 1.00 98.00 197 LEU A O 1
ATOM 1510 N N . PRO A 1 198 ? -9.581 -7.442 15.058 1.00 97.69 198 PRO A N 1
ATOM 1511 C CA . PRO A 1 198 ? -9.813 -8.763 15.634 1.00 97.69 198 PRO A CA 1
ATOM 1512 C C . PRO A 1 198 ? -8.529 -9.600 15.683 1.00 97.69 198 PRO A C 1
ATOM 1514 O O . PRO A 1 198 ? -7.655 -9.474 14.831 1.00 97.69 198 PRO A O 1
ATOM 1517 N N . ALA A 1 199 ? -8.432 -10.539 16.621 1.00 97.25 199 ALA A N 1
ATOM 1518 C CA . ALA A 1 199 ? -7.408 -11.582 16.560 1.00 97.25 199 ALA A CA 1
ATOM 1519 C C . ALA A 1 199 ? -7.621 -12.482 15.326 1.00 97.25 199 ALA A C 1
ATOM 1521 O O . ALA A 1 199 ? -8.728 -12.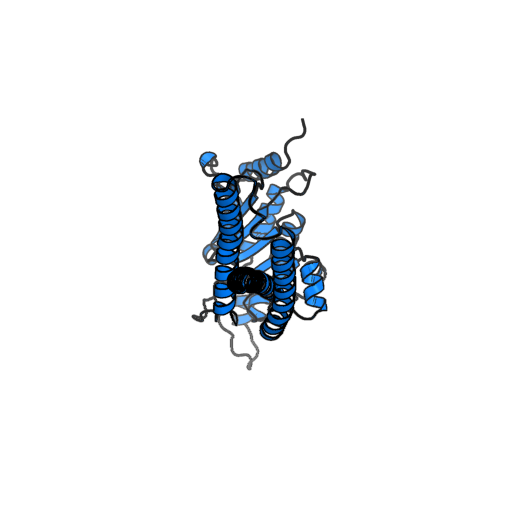973 15.089 1.00 97.25 199 ALA A O 1
ATOM 1522 N N . VAL A 1 200 ? -6.555 -12.696 14.545 1.00 96.38 200 VAL A N 1
ATOM 1523 C CA . VAL A 1 200 ? -6.557 -13.567 13.360 1.00 96.38 200 VAL A CA 1
ATOM 1524 C C . VAL A 1 200 ? -5.426 -14.585 13.470 1.00 96.38 200 VAL A C 1
ATOM 1526 O O . VAL A 1 200 ? -4.242 -14.244 13.490 1.00 96.38 200 VAL A O 1
ATOM 1529 N N . THR A 1 201 ? -5.799 -15.859 13.514 1.00 95.00 201 THR A N 1
ATOM 1530 C CA . THR A 1 201 ? -4.878 -16.983 13.659 1.00 95.00 201 THR A CA 1
ATOM 1531 C C . THR A 1 201 ? -4.209 -17.305 12.320 1.00 95.00 201 THR A C 1
ATOM 1533 O O . THR A 1 201 ? -4.845 -17.341 11.260 1.00 95.00 201 THR A O 1
ATOM 1536 N N . HIS A 1 202 ? -2.901 -17.571 12.354 1.00 93.50 202 HIS A N 1
ATOM 1537 C CA . HIS A 1 202 ? -2.139 -17.975 11.174 1.00 93.50 202 HIS A CA 1
ATOM 1538 C C . HIS A 1 202 ? -2.599 -19.364 10.686 1.00 93.50 202 HIS A C 1
ATOM 1540 O O . HIS A 1 202 ? -2.457 -20.361 11.386 1.00 93.50 202 HIS A O 1
ATOM 1546 N N . SER A 1 203 ? -3.083 -19.461 9.447 1.00 91.75 203 SER A N 1
ATOM 1547 C CA . SER A 1 203 ? -3.608 -20.703 8.840 1.00 91.75 203 SER A CA 1
ATOM 1548 C C . SER A 1 203 ? -2.576 -21.817 8.613 1.00 91.75 203 SER A C 1
ATOM 1550 O O . SER A 1 203 ? -2.925 -22.941 8.261 1.00 91.75 203 SER A O 1
ATOM 1552 N N . GLY A 1 204 ? -1.292 -21.487 8.725 1.00 90.50 204 GLY A N 1
ATOM 1553 C CA . GLY A 1 204 ? -0.147 -22.363 8.437 1.00 90.50 204 GLY A CA 1
ATOM 1554 C C . GLY A 1 204 ? 0.175 -22.462 6.945 1.00 90.50 204 GLY A C 1
ATOM 1555 O O . GLY A 1 204 ? 1.194 -23.031 6.562 1.00 90.50 204 GLY A O 1
ATOM 1556 N N . ARG A 1 205 ? -0.674 -21.890 6.087 1.00 86.81 205 ARG A N 1
ATOM 1557 C CA . ARG A 1 205 ? -0.452 -21.850 4.645 1.00 86.81 205 ARG A CA 1
ATOM 1558 C C . ARG A 1 205 ? 0.536 -20.741 4.316 1.00 86.81 205 ARG A C 1
ATOM 1560 O O . ARG A 1 205 ? 0.436 -19.640 4.844 1.00 86.81 205 ARG A O 1
ATOM 1567 N N . VAL A 1 206 ? 1.464 -21.039 3.416 1.00 83.44 206 VAL A N 1
ATOM 1568 C CA . VAL A 1 206 ? 2.325 -20.035 2.789 1.00 83.44 206 VAL A CA 1
ATOM 1569 C C . VAL A 1 206 ? 1.651 -19.604 1.494 1.00 83.44 206 VAL A C 1
ATOM 1571 O O . VAL A 1 206 ? 1.197 -20.455 0.723 1.00 83.44 206 VAL A O 1
ATOM 1574 N N . ARG A 1 207 ? 1.582 -18.293 1.240 1.00 77.12 207 ARG A N 1
ATOM 1575 C CA . ARG A 1 207 ? 1.047 -17.772 -0.022 1.00 77.12 207 ARG A CA 1
ATOM 1576 C C . ARG A 1 207 ? 1.866 -18.356 -1.184 1.00 77.12 207 ARG A C 1
ATOM 1578 O O . ARG A 1 207 ? 3.093 -18.211 -1.183 1.00 77.12 207 ARG A O 1
ATOM 1585 N N . PRO A 1 208 ? 1.241 -19.011 -2.179 1.00 77.62 208 PRO A N 1
ATOM 1586 C CA . PRO A 1 208 ? 1.973 -19.420 -3.365 1.00 77.62 208 PRO A CA 1
ATOM 1587 C C . PRO A 1 208 ? 2.528 -18.163 -4.056 1.00 77.62 208 PRO A C 1
ATOM 1589 O O . PRO A 1 208 ? 1.830 -17.148 -4.125 1.00 77.62 208 PRO A O 1
ATOM 1592 N N . PRO A 1 209 ? 3.779 -18.185 -4.548 1.00 75.94 209 PRO A N 1
ATOM 1593 C CA . PRO A 1 209 ? 4.338 -17.041 -5.256 1.00 75.94 209 PRO A CA 1
ATOM 1594 C C . PRO A 1 209 ? 3.470 -16.707 -6.478 1.00 75.94 209 PRO A C 1
ATOM 1596 O O . PRO A 1 209 ? 2.899 -17.626 -7.077 1.00 75.94 209 PRO A O 1
ATOM 1599 N N . PRO A 1 210 ? 3.392 -15.427 -6.889 1.00 75.19 210 PRO A N 1
ATOM 1600 C CA . PRO A 1 210 ? 2.608 -15.056 -8.056 1.00 75.19 210 PRO A CA 1
ATOM 1601 C C . PRO A 1 210 ? 3.090 -15.829 -9.293 1.00 75.19 210 PRO A C 1
ATOM 1603 O O . PRO A 1 210 ? 4.285 -16.159 -9.403 1.00 75.19 210 PRO A O 1
ATOM 1606 N N . PRO A 1 211 ? 2.186 -16.142 -10.237 1.00 73.81 211 PRO A N 1
ATOM 1607 C CA . PRO A 1 211 ? 2.566 -16.818 -11.468 1.00 73.81 211 PRO A CA 1
ATOM 1608 C C . PRO A 1 211 ? 3.674 -16.022 -12.170 1.00 73.81 211 PRO A C 1
ATOM 1610 O O . PRO A 1 211 ? 3.686 -14.794 -12.161 1.00 73.81 211 PRO A O 1
ATOM 1613 N N . PHE A 1 212 ? 4.650 -16.732 -12.738 1.00 77.50 212 PHE A N 1
ATOM 1614 C CA . PHE A 1 212 ? 5.823 -16.145 -13.400 1.00 77.50 212 PHE A CA 1
ATOM 1615 C C . PHE A 1 212 ? 6.767 -15.316 -12.518 1.00 77.50 212 PHE A C 1
ATOM 1617 O O . PHE A 1 212 ? 7.690 -14.711 -13.058 1.00 77.50 212 PHE A O 1
ATOM 1624 N N . ALA A 1 213 ? 6.653 -15.347 -11.183 1.00 77.69 213 ALA A N 1
ATOM 1625 C CA . ALA A 1 213 ? 7.571 -14.619 -10.296 1.00 77.69 213 ALA A CA 1
ATOM 1626 C C . ALA A 1 213 ? 9.055 -14.848 -10.639 1.00 77.69 213 ALA A C 1
ATOM 1628 O O . ALA A 1 213 ? 9.855 -13.915 -10.621 1.00 77.69 213 ALA A O 1
ATOM 1629 N N . ARG A 1 214 ? 9.427 -16.089 -10.990 1.00 80.44 214 ARG A N 1
ATOM 1630 C CA . ARG A 1 214 ? 10.792 -16.425 -11.425 1.00 80.44 214 ARG A CA 1
ATOM 1631 C C . ARG A 1 214 ? 11.153 -15.766 -12.758 1.00 80.44 214 ARG A C 1
ATOM 1633 O O . ARG A 1 214 ? 12.210 -15.153 -12.842 1.00 80.44 214 ARG A O 1
ATOM 1640 N N . ALA A 1 215 ? 10.284 -15.856 -13.765 1.00 77.44 215 ALA A N 1
ATOM 1641 C CA . ALA A 1 215 ? 10.525 -15.260 -15.079 1.00 77.44 215 ALA A CA 1
ATOM 1642 C C . ALA A 1 215 ? 10.636 -13.732 -14.989 1.00 77.44 215 ALA A C 1
ATOM 1644 O O . ALA A 1 215 ? 11.588 -13.161 -15.509 1.00 77.44 215 ALA A O 1
ATOM 1645 N N . THR A 1 216 ? 9.747 -13.078 -14.237 1.00 76.25 216 THR A N 1
ATOM 1646 C CA . THR A 1 216 ? 9.793 -11.627 -14.011 1.00 76.25 216 THR A CA 1
ATOM 1647 C C . THR A 1 216 ? 11.070 -11.200 -13.282 1.00 76.25 216 THR A C 1
ATOM 1649 O O . THR A 1 216 ? 11.682 -10.206 -13.668 1.00 76.25 216 THR A O 1
ATOM 1652 N N . ARG A 1 217 ? 11.540 -11.962 -12.280 1.00 78.62 217 ARG A N 1
ATOM 1653 C CA . ARG A 1 217 ? 12.839 -11.695 -11.626 1.00 78.62 217 ARG A CA 1
ATOM 1654 C C . ARG A 1 217 ? 14.009 -11.816 -12.599 1.00 78.62 217 ARG A C 1
ATOM 1656 O O . ARG A 1 217 ? 14.872 -10.944 -12.602 1.00 78.62 217 ARG A O 1
ATOM 1663 N N . VAL A 1 218 ? 14.029 -12.866 -13.422 1.00 78.50 218 VAL A N 1
ATOM 1664 C CA . VAL A 1 218 ? 15.081 -13.074 -14.430 1.00 78.50 218 VAL A CA 1
ATOM 1665 C C . VAL A 1 218 ? 15.071 -11.942 -15.455 1.00 78.50 218 VAL A C 1
ATOM 1667 O O . VAL A 1 218 ? 16.109 -11.331 -15.675 1.00 78.50 218 VAL A O 1
ATOM 1670 N N . LEU A 1 219 ? 13.910 -11.595 -16.017 1.00 74.75 219 LEU A N 1
ATOM 1671 C CA . LEU A 1 219 ? 13.775 -10.494 -16.977 1.00 74.75 219 LEU A CA 1
ATOM 1672 C C . LEU A 1 219 ? 14.212 -9.153 -16.380 1.00 74.75 219 LEU A C 1
ATOM 1674 O O . LEU A 1 219 ? 14.911 -8.392 -17.041 1.00 74.75 219 LEU A O 1
ATOM 1678 N N . ARG A 1 220 ? 13.868 -8.880 -15.116 1.00 73.94 220 ARG A N 1
ATOM 1679 C CA . ARG A 1 220 ? 14.296 -7.659 -14.422 1.00 73.94 220 ARG A CA 1
ATOM 1680 C C . ARG A 1 220 ? 15.810 -7.622 -14.220 1.00 73.94 220 ARG A C 1
ATOM 1682 O O . ARG A 1 220 ? 16.415 -6.578 -14.444 1.00 73.94 220 ARG A O 1
ATOM 1689 N N . ALA A 1 221 ? 16.419 -8.742 -13.832 1.00 78.25 221 ALA A N 1
ATOM 1690 C CA . ALA A 1 221 ? 17.870 -8.847 -13.690 1.00 78.25 221 ALA A CA 1
ATOM 1691 C C . ALA A 1 221 ? 18.580 -8.656 -15.039 1.00 78.25 221 ALA A C 1
ATOM 1693 O O . ALA A 1 221 ? 19.507 -7.856 -15.126 1.00 78.25 221 ALA A O 1
ATOM 1694 N N . VAL A 1 222 ? 18.102 -9.319 -16.098 1.00 76.44 222 VAL A N 1
ATOM 1695 C CA . VAL A 1 222 ? 18.623 -9.165 -17.466 1.00 76.44 222 VAL A CA 1
ATOM 1696 C C . VAL A 1 222 ? 18.463 -7.727 -17.952 1.00 76.44 222 VAL A C 1
ATOM 1698 O O . VAL A 1 222 ? 19.402 -7.177 -18.512 1.00 76.44 222 VAL A O 1
ATOM 1701 N N . GLY A 1 223 ? 17.315 -7.095 -17.702 1.00 72.69 223 GLY A N 1
ATOM 1702 C CA . GLY A 1 223 ? 17.074 -5.702 -18.064 1.00 72.69 223 GLY A CA 1
ATOM 1703 C C . GLY A 1 223 ? 18.020 -4.741 -17.344 1.00 72.69 223 GLY A C 1
ATOM 1704 O O . GLY A 1 223 ? 18.665 -3.937 -18.002 1.00 72.69 223 GLY A O 1
ATOM 1705 N N . LEU A 1 224 ? 18.155 -4.846 -16.017 1.00 77.56 224 LEU A N 1
ATOM 1706 C CA . LEU A 1 224 ? 19.031 -3.968 -15.227 1.00 77.56 224 LEU A CA 1
ATOM 1707 C C . LEU A 1 224 ? 20.509 -4.146 -15.584 1.00 77.56 224 LEU A C 1
ATOM 1709 O O . LEU A 1 224 ? 21.188 -3.169 -15.897 1.00 77.56 224 LEU A O 1
ATOM 1713 N N . VAL A 1 225 ? 21.001 -5.388 -15.562 1.00 80.94 225 VAL A N 1
ATOM 1714 C CA . VAL A 1 225 ? 22.399 -5.700 -15.893 1.00 80.94 225 VAL A CA 1
ATOM 1715 C C . VAL A 1 225 ? 22.675 -5.362 -17.352 1.00 80.94 225 VAL A C 1
ATOM 1717 O O . VAL A 1 225 ? 23.685 -4.745 -17.664 1.00 80.94 225 VAL A O 1
ATOM 1720 N N . GLY A 1 226 ? 21.753 -5.712 -18.244 1.00 75.75 226 GLY A N 1
ATOM 1721 C CA . GLY A 1 226 ? 21.856 -5.458 -19.670 1.00 75.75 226 GLY A CA 1
ATOM 1722 C C . GLY A 1 226 ? 21.866 -3.978 -20.029 1.00 75.75 226 GLY A C 1
ATOM 1723 O O . GLY A 1 226 ? 22.657 -3.583 -20.876 1.00 75.75 226 GLY A O 1
ATOM 1724 N N . TRP A 1 227 ? 21.050 -3.144 -19.380 1.00 77.19 227 TRP A N 1
ATOM 1725 C CA . TRP A 1 227 ? 21.083 -1.691 -19.576 1.00 77.19 227 TRP A CA 1
ATOM 1726 C C . TRP A 1 227 ? 22.359 -1.073 -19.015 1.00 77.19 227 TRP A C 1
ATOM 1728 O O . TRP A 1 227 ? 22.997 -0.283 -19.706 1.00 77.19 227 TRP A O 1
ATOM 1738 N N . ALA A 1 228 ? 22.764 -1.456 -17.800 1.00 78.12 228 ALA A N 1
ATOM 1739 C CA . ALA A 1 228 ? 24.003 -0.970 -17.198 1.00 78.12 228 ALA A CA 1
ATOM 1740 C C . ALA A 1 228 ? 25.224 -1.340 -18.052 1.00 78.12 228 ALA A C 1
ATOM 1742 O O . ALA A 1 228 ? 26.086 -0.497 -18.294 1.00 78.12 228 ALA A O 1
ATOM 1743 N N . LEU A 1 229 ? 25.262 -2.575 -18.564 1.00 76.56 229 LEU A N 1
ATOM 1744 C CA . LEU A 1 229 ? 26.301 -3.026 -19.477 1.00 76.56 229 LEU A CA 1
ATOM 1745 C C . LEU A 1 229 ? 26.185 -2.341 -20.832 1.00 76.56 229 LEU A C 1
ATOM 1747 O O . LEU A 1 229 ? 27.176 -1.791 -21.258 1.00 76.56 229 LEU A O 1
ATOM 1751 N N . ASN A 1 230 ? 25.037 -2.291 -21.508 1.00 71.88 230 ASN A N 1
ATOM 1752 C CA . ASN A 1 230 ? 24.960 -1.651 -22.828 1.00 71.88 230 ASN A CA 1
ATOM 1753 C C . ASN A 1 230 ? 25.272 -0.152 -22.758 1.00 71.88 230 ASN A C 1
ATOM 1755 O O . ASN A 1 230 ? 26.102 0.320 -23.522 1.00 71.88 230 ASN A O 1
ATOM 1759 N N . VAL A 1 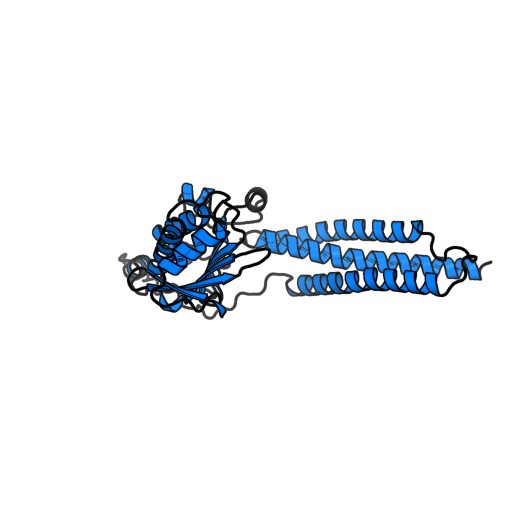231 ? 24.674 0.602 -21.834 1.00 73.25 231 VAL A N 1
ATOM 1760 C CA . VAL A 1 231 ? 24.939 2.047 -21.721 1.00 73.25 231 VAL A CA 1
ATOM 1761 C C . VAL A 1 231 ? 26.359 2.304 -21.227 1.00 73.25 231 VAL A C 1
ATOM 1763 O O . VAL A 1 231 ? 27.070 3.126 -21.805 1.00 73.25 231 VAL A O 1
ATOM 1766 N N . GLY A 1 232 ? 26.793 1.576 -20.195 1.00 72.62 232 GLY A N 1
ATOM 1767 C CA . GLY A 1 232 ? 28.129 1.718 -19.625 1.00 72.62 232 GLY A CA 1
ATOM 1768 C C . GLY A 1 232 ? 29.224 1.283 -20.595 1.00 72.62 232 GLY A C 1
ATOM 1769 O O . GLY A 1 232 ? 30.160 2.035 -20.835 1.00 72.62 232 GLY A O 1
ATOM 1770 N N . TYR A 1 233 ? 29.094 0.104 -21.202 1.00 71.19 233 TYR A N 1
ATOM 1771 C CA . TYR A 1 233 ? 30.054 -0.456 -22.155 1.00 71.19 233 TYR A CA 1
ATOM 1772 C C . TYR A 1 233 ? 30.082 0.330 -23.458 1.00 71.19 233 TYR A C 1
ATOM 1774 O O . TYR A 1 233 ? 31.165 0.714 -23.879 1.00 71.19 233 TYR A O 1
ATOM 1782 N N . VAL A 1 234 ? 28.936 0.628 -24.086 1.00 68.50 234 VAL A N 1
ATOM 1783 C CA . VAL A 1 234 ? 28.928 1.422 -25.327 1.00 68.50 234 VAL A CA 1
ATOM 1784 C C . VAL A 1 234 ? 29.497 2.810 -25.053 1.00 68.50 234 VAL A C 1
ATOM 1786 O O . VAL A 1 234 ? 30.353 3.261 -25.810 1.00 68.50 234 VAL A O 1
ATOM 1789 N N . GLY A 1 235 ? 29.119 3.462 -23.950 1.00 66.81 235 GLY A N 1
ATOM 1790 C CA . GLY A 1 235 ? 29.691 4.753 -23.562 1.00 66.81 235 GLY A CA 1
ATOM 1791 C C . GLY A 1 235 ? 31.207 4.689 -23.356 1.00 66.81 235 GLY A C 1
ATOM 1792 O O . GLY A 1 235 ? 31.944 5.490 -23.931 1.00 66.81 235 GLY A O 1
ATOM 1793 N N . LEU A 1 236 ? 31.684 3.699 -22.598 1.00 70.62 236 LEU A N 1
ATOM 1794 C CA . LEU A 1 236 ? 33.095 3.549 -22.237 1.00 70.62 236 LEU A CA 1
ATOM 1795 C C . LEU A 1 236 ? 33.958 3.114 -23.426 1.00 70.62 236 LEU A C 1
ATOM 1797 O O . LEU A 1 236 ? 35.034 3.669 -23.624 1.00 70.62 236 LEU A O 1
ATOM 1801 N N . VAL A 1 237 ? 33.478 2.196 -24.266 1.00 66.44 237 VAL A N 1
ATOM 1802 C CA . VAL A 1 237 ? 34.147 1.793 -25.512 1.00 66.44 237 VAL A CA 1
ATOM 1803 C C . VAL A 1 237 ? 34.188 2.950 -26.500 1.00 66.44 237 VAL A C 1
ATOM 1805 O O . VAL A 1 237 ? 35.238 3.203 -27.081 1.00 66.44 237 VAL A O 1
ATOM 1808 N N . THR A 1 238 ? 33.102 3.712 -26.651 1.00 66.31 238 THR A N 1
ATOM 1809 C CA . THR A 1 238 ? 33.090 4.893 -27.531 1.00 66.31 238 THR A CA 1
ATOM 1810 C C . THR A 1 238 ? 34.070 5.959 -27.035 1.00 66.31 238 THR A C 1
ATOM 1812 O O . THR A 1 238 ? 34.803 6.541 -27.834 1.00 66.31 238 THR A O 1
ATOM 1815 N N . MET A 1 239 ? 34.137 6.194 -25.719 1.00 70.75 239 MET A N 1
ATOM 1816 C CA . MET A 1 239 ? 35.122 7.098 -25.115 1.00 70.75 239 MET A CA 1
ATOM 1817 C C . MET A 1 239 ? 36.559 6.603 -25.310 1.00 70.75 239 MET A C 1
ATOM 1819 O O . MET A 1 239 ? 37.417 7.378 -25.726 1.00 70.75 239 MET A O 1
ATOM 1823 N N . ALA A 1 240 ? 36.821 5.320 -25.057 1.00 71.19 240 ALA A N 1
ATOM 1824 C CA . ALA A 1 240 ? 38.143 4.722 -25.210 1.00 71.19 240 ALA A CA 1
ATOM 1825 C C . ALA A 1 240 ? 38.614 4.740 -26.673 1.00 71.19 240 ALA A C 1
ATOM 1827 O O . ALA A 1 240 ? 39.754 5.108 -26.945 1.00 71.19 240 ALA A O 1
ATOM 1828 N N . LEU A 1 241 ? 37.731 4.420 -27.624 1.00 64.38 241 LEU A N 1
ATOM 1829 C CA . LEU A 1 241 ? 38.026 4.485 -29.057 1.00 64.38 241 LEU A CA 1
ATOM 1830 C C . LEU A 1 241 ? 38.298 5.921 -29.517 1.00 64.38 241 LEU A C 1
ATOM 1832 O O . LEU A 1 241 ? 39.264 6.139 -30.245 1.00 64.38 241 LEU A O 1
ATOM 1836 N N . ARG A 1 242 ? 37.518 6.908 -29.048 1.00 67.88 242 ARG A N 1
ATOM 1837 C CA . ARG A 1 242 ? 37.780 8.335 -29.319 1.00 67.88 242 ARG A CA 1
ATOM 1838 C C . ARG A 1 242 ? 39.117 8.812 -28.757 1.00 67.88 242 ARG A C 1
ATOM 1840 O O . ARG A 1 242 ? 39.742 9.676 -29.358 1.00 67.88 242 ARG A O 1
ATOM 1847 N N . ALA A 1 243 ? 39.541 8.282 -27.612 1.00 75.75 243 ALA A N 1
ATOM 1848 C CA . ALA A 1 243 ? 40.819 8.635 -27.005 1.00 75.75 243 ALA A CA 1
ATOM 1849 C C . ALA A 1 243 ? 42.016 7.956 -27.698 1.00 75.75 243 ALA A C 1
ATOM 1851 O O . ALA A 1 243 ? 43.103 8.528 -27.731 1.00 75.75 243 ALA A O 1
ATOM 1852 N N . ALA A 1 244 ? 41.832 6.745 -28.235 1.00 73.88 244 ALA A N 1
ATOM 1853 C CA . ALA A 1 244 ? 42.914 5.928 -28.782 1.00 73.88 244 ALA A CA 1
ATOM 1854 C C . ALA A 1 244 ? 43.149 6.101 -30.293 1.00 73.88 244 ALA A C 1
ATOM 1856 O O . ALA A 1 244 ? 44.260 5.843 -30.762 1.00 73.88 244 ALA A O 1
ATOM 1857 N N . LEU A 1 245 ? 42.136 6.501 -31.072 1.00 65.00 245 LEU A N 1
ATOM 1858 C CA . LEU A 1 245 ? 42.243 6.586 -32.532 1.00 65.00 245 LEU A CA 1
ATOM 1859 C C . LEU A 1 245 ? 42.488 8.030 -33.012 1.00 65.00 245 LEU A C 1
ATOM 1861 O O . LEU A 1 245 ? 41.755 8.939 -32.621 1.00 65.00 245 LEU A O 1
ATOM 1865 N N . PRO A 1 246 ? 43.482 8.266 -33.893 1.00 63.97 246 PRO A N 1
ATOM 1866 C CA . PRO A 1 246 ? 43.678 9.571 -34.511 1.00 63.97 246 PRO A CA 1
ATOM 1867 C C . PRO A 1 246 ? 42.474 9.926 -35.406 1.00 63.97 246 PRO A C 1
ATOM 1869 O O . PRO A 1 246 ? 41.918 9.034 -36.052 1.00 63.97 246 PRO A O 1
ATOM 1872 N N . PRO A 1 247 ? 42.091 11.213 -35.507 1.00 64.62 247 PRO A N 1
ATOM 1873 C CA . PRO A 1 247 ? 40.811 11.679 -36.067 1.00 64.62 247 PRO A CA 1
ATOM 1874 C C . PRO A 1 247 ? 40.605 11.463 -37.585 1.00 64.62 247 PRO A C 1
ATOM 1876 O O . PRO A 1 247 ? 39.810 12.169 -38.197 1.00 64.62 247 PRO A O 1
ATOM 1879 N N . HIS A 1 248 ? 41.340 10.562 -38.247 1.00 56.31 248 HIS A N 1
ATOM 1880 C CA . HIS A 1 248 ? 41.424 10.462 -39.715 1.00 56.31 248 HIS A CA 1
ATOM 1881 C C . HIS A 1 248 ? 41.122 9.072 -40.306 1.00 56.31 248 HIS A C 1
ATOM 1883 O O . HIS A 1 248 ? 41.395 8.841 -41.483 1.00 56.31 248 HIS A O 1
ATOM 1889 N N . ARG A 1 249 ? 40.529 8.135 -39.555 1.00 53.84 249 ARG A N 1
ATOM 1890 C CA . ARG A 1 249 ? 39.985 6.892 -40.136 1.00 53.84 249 ARG A CA 1
ATOM 1891 C C . ARG A 1 249 ? 38.486 6.820 -39.892 1.00 53.84 249 ARG A C 1
ATOM 1893 O O . ARG A 1 249 ? 38.058 6.986 -38.757 1.00 53.84 249 ARG A O 1
ATOM 1900 N N . GLY A 1 250 ? 37.743 6.636 -40.987 1.00 60.19 250 GLY A N 1
ATOM 1901 C CA . GLY A 1 250 ? 36.285 6.715 -41.062 1.00 60.19 250 GLY A CA 1
ATOM 1902 C C . GLY A 1 250 ? 35.586 6.012 -39.907 1.00 60.19 250 GLY A C 1
ATOM 1903 O O . GLY A 1 250 ? 35.988 4.921 -39.506 1.00 60.19 250 GLY A O 1
ATOM 1904 N N . ASP A 1 251 ? 34.572 6.691 -39.374 1.00 58.94 251 ASP A N 1
ATOM 1905 C CA . ASP A 1 251 ? 33.794 6.285 -38.210 1.00 58.94 251 ASP A CA 1
ATOM 1906 C C . ASP A 1 251 ? 33.384 4.808 -38.309 1.00 58.94 251 ASP A C 1
ATOM 1908 O O . ASP A 1 251 ? 32.545 4.435 -39.127 1.00 58.94 251 ASP A O 1
ATOM 1912 N N . LEU A 1 252 ? 33.990 3.963 -37.463 1.00 58.66 252 LEU A N 1
ATOM 1913 C CA . LEU A 1 252 ? 33.795 2.504 -37.444 1.00 58.66 252 LEU A CA 1
ATOM 1914 C C . LEU A 1 252 ? 32.336 2.079 -37.210 1.00 58.66 252 LEU A C 1
ATOM 1916 O O . LEU A 1 252 ? 31.972 0.949 -37.518 1.00 58.66 252 LEU A O 1
ATOM 1920 N N . HIS A 1 253 ? 31.499 2.995 -36.730 1.00 60.12 253 HIS A N 1
ATOM 1921 C CA . HIS A 1 253 ? 30.055 2.943 -36.879 1.00 60.12 253 HIS A CA 1
ATOM 1922 C C . HIS A 1 253 ? 29.560 4.360 -37.110 1.00 60.12 253 HIS A C 1
ATOM 1924 O O . HIS A 1 253 ? 29.864 5.263 -36.324 1.00 60.12 253 HIS A O 1
ATOM 1930 N N . SER A 1 254 ? 28.775 4.559 -38.165 1.00 73.44 254 SER A N 1
ATOM 1931 C CA . SER A 1 254 ? 28.074 5.824 -38.316 1.00 73.44 254 SER A CA 1
ATOM 1932 C C . SER A 1 254 ? 27.161 6.004 -37.097 1.00 73.44 254 SER A C 1
ATOM 1934 O O . SER A 1 254 ? 26.528 5.052 -36.633 1.00 73.44 254 SER A O 1
ATOM 1936 N N . ALA A 1 255 ? 27.075 7.217 -36.543 1.00 74.94 255 ALA A N 1
ATOM 1937 C CA . ALA A 1 255 ? 26.153 7.497 -35.435 1.00 74.94 255 ALA A CA 1
ATOM 1938 C C . ALA A 1 255 ? 24.706 7.068 -35.769 1.00 74.94 255 ALA A C 1
ATOM 1940 O O . ALA A 1 255 ? 23.914 6.763 -34.875 1.00 74.94 255 ALA A O 1
ATOM 1941 N N . THR A 1 256 ? 24.384 6.992 -37.064 1.00 78.81 256 THR A N 1
ATOM 1942 C CA . THR A 1 256 ? 23.117 6.492 -37.587 1.00 78.81 256 THR A CA 1
ATOM 1943 C C . THR A 1 256 ? 22.904 4.995 -37.348 1.00 78.81 256 THR A C 1
ATOM 1945 O O . THR A 1 256 ? 21.788 4.624 -36.998 1.00 78.81 256 THR A O 1
ATOM 1948 N N . ASP A 1 257 ? 23.932 4.143 -37.432 1.00 76.25 257 ASP A N 1
ATOM 1949 C CA . ASP A 1 257 ? 23.794 2.691 -37.209 1.00 76.25 257 ASP A CA 1
ATOM 1950 C C . ASP A 1 257 ? 23.503 2.368 -35.739 1.00 76.25 257 ASP A C 1
ATOM 1952 O O . ASP A 1 257 ? 22.636 1.550 -35.424 1.00 76.25 257 ASP A O 1
ATOM 1956 N N . ILE A 1 258 ? 24.177 3.072 -34.824 1.00 76.38 258 ILE A N 1
ATOM 1957 C CA . ILE A 1 258 ? 23.926 2.958 -33.381 1.00 76.38 258 ILE A CA 1
ATOM 1958 C C . ILE A 1 258 ? 22.513 3.457 -33.062 1.00 76.38 258 ILE A C 1
ATOM 1960 O O . ILE A 1 258 ? 21.760 2.781 -32.359 1.00 76.38 258 ILE A O 1
ATOM 1964 N N . GLY A 1 259 ? 22.128 4.612 -33.615 1.00 77.25 259 GLY A N 1
ATOM 1965 C CA . GLY A 1 259 ? 20.783 5.162 -33.452 1.00 77.25 259 GLY A CA 1
ATOM 1966 C C . GLY A 1 259 ? 19.693 4.212 -33.956 1.00 77.25 259 GLY A C 1
ATOM 1967 O O . GLY A 1 259 ? 18.699 3.997 -33.263 1.00 77.25 259 GLY A O 1
ATOM 1968 N N . ALA A 1 260 ? 19.903 3.587 -35.117 1.00 81.81 260 ALA A N 1
ATOM 1969 C CA . ALA A 1 260 ? 18.981 2.611 -35.687 1.00 81.81 260 ALA A CA 1
ATOM 1970 C C . ALA A 1 260 ? 18.861 1.352 -34.814 1.00 81.81 260 ALA A C 1
ATOM 1972 O O . ALA A 1 260 ? 17.745 0.919 -34.528 1.00 81.81 260 ALA A O 1
ATOM 1973 N N . ALA A 1 261 ? 19.977 0.796 -34.331 1.00 77.12 261 ALA A N 1
ATOM 1974 C CA . ALA A 1 261 ? 19.962 -0.378 -33.457 1.00 77.12 261 ALA A CA 1
ATOM 1975 C C . ALA A 1 261 ? 19.220 -0.109 -32.137 1.00 77.12 261 ALA A C 1
ATOM 1977 O O . ALA A 1 261 ? 18.410 -0.932 -31.706 1.00 77.12 261 ALA A O 1
ATOM 1978 N N . VAL A 1 262 ? 19.438 1.062 -31.529 1.00 79.81 262 VAL A N 1
ATOM 1979 C CA . VAL A 1 262 ? 18.719 1.488 -30.318 1.00 79.81 262 VAL A CA 1
ATOM 1980 C C . VAL A 1 262 ? 17.226 1.659 -30.599 1.00 79.81 262 VAL A C 1
ATOM 1982 O O . VAL A 1 262 ? 16.402 1.160 -29.834 1.00 79.81 262 VAL A O 1
ATOM 1985 N N . ALA A 1 263 ? 16.853 2.307 -31.707 1.00 84.19 263 ALA A N 1
ATOM 1986 C CA . ALA A 1 263 ? 15.451 2.483 -32.082 1.00 84.19 263 ALA A CA 1
ATOM 1987 C C . ALA A 1 263 ? 14.740 1.135 -32.295 1.00 84.19 263 ALA A C 1
ATOM 1989 O O . ALA A 1 263 ? 13.652 0.921 -31.758 1.00 84.19 263 ALA A O 1
ATOM 1990 N N . VAL A 1 264 ? 15.373 0.198 -33.011 1.00 83.88 264 VAL A N 1
ATOM 1991 C CA . VAL A 1 264 ? 14.852 -1.166 -33.213 1.00 83.88 264 VAL A CA 1
ATOM 1992 C C . VAL A 1 264 ? 14.721 -1.905 -31.881 1.00 83.88 264 VAL A C 1
ATOM 1994 O O . VAL A 1 264 ? 13.693 -2.535 -31.631 1.00 83.88 264 VAL A O 1
ATOM 1997 N N . GLY A 1 265 ? 15.714 -1.786 -30.997 1.00 77.69 265 GLY A N 1
ATOM 1998 C CA . GLY A 1 265 ? 15.663 -2.351 -29.652 1.00 77.69 265 GLY A CA 1
ATOM 1999 C C . GLY A 1 265 ? 14.497 -1.817 -28.820 1.00 77.69 265 GLY A C 1
ATOM 2000 O O . GLY A 1 265 ? 13.772 -2.602 -28.210 1.00 77.69 265 GLY A O 1
ATOM 2001 N N . ILE A 1 266 ? 14.260 -0.502 -28.834 1.00 84.00 266 ILE A N 1
ATOM 2002 C CA . ILE A 1 266 ? 13.126 0.126 -28.139 1.00 84.00 266 ILE A CA 1
ATOM 2003 C C . ILE A 1 266 ? 11.800 -0.412 -28.683 1.00 84.00 266 ILE A C 1
ATOM 2005 O O . ILE A 1 266 ? 10.955 -0.844 -27.899 1.00 84.00 266 ILE A O 1
ATOM 2009 N N . VAL A 1 267 ? 11.622 -0.437 -30.008 1.00 89.81 267 VAL A N 1
ATOM 2010 C CA . VAL A 1 267 ? 10.391 -0.945 -30.637 1.00 89.81 267 VAL A CA 1
ATOM 2011 C C . VAL A 1 267 ? 10.157 -2.411 -30.271 1.00 89.81 267 VAL A C 1
ATOM 2013 O O . VAL A 1 267 ? 9.057 -2.768 -29.847 1.00 89.81 267 VAL A O 1
ATOM 2016 N N . ALA A 1 268 ? 11.186 -3.257 -30.356 1.00 85.50 268 ALA A N 1
ATOM 2017 C CA . ALA A 1 268 ? 11.080 -4.661 -29.972 1.00 85.50 268 ALA A CA 1
ATOM 2018 C C . ALA A 1 268 ? 10.747 -4.834 -28.481 1.00 85.50 268 ALA A C 1
ATOM 2020 O O . ALA A 1 268 ? 9.910 -5.666 -28.126 1.00 85.50 268 ALA A O 1
ATOM 2021 N N . GLY A 1 269 ? 11.347 -4.015 -27.612 1.00 79.25 269 GLY A N 1
ATOM 2022 C CA . GLY A 1 269 ? 11.024 -3.972 -26.188 1.00 79.25 269 GLY A CA 1
ATOM 2023 C C . GLY A 1 269 ? 9.562 -3.602 -25.930 1.00 79.25 269 GLY A C 1
ATOM 2024 O O . GLY A 1 269 ? 8.912 -4.237 -25.102 1.00 79.25 269 GLY A O 1
ATOM 2025 N N . LEU A 1 270 ? 9.018 -2.611 -26.646 1.00 89.38 270 LEU A N 1
ATOM 2026 C CA . LEU A 1 270 ? 7.614 -2.201 -26.517 1.00 89.38 270 LEU A CA 1
ATOM 2027 C C . LEU A 1 270 ? 6.656 -3.320 -26.946 1.00 89.38 270 LEU A C 1
ATOM 2029 O O . LEU A 1 270 ? 5.700 -3.617 -26.227 1.00 89.38 270 LEU A O 1
ATOM 2033 N N . VAL A 1 271 ? 6.938 -3.983 -28.072 1.00 91.44 271 VAL A N 1
ATOM 2034 C CA . VAL A 1 271 ? 6.140 -5.123 -28.556 1.00 91.44 271 VAL A CA 1
ATOM 2035 C C . VAL A 1 271 ? 6.177 -6.277 -27.552 1.00 91.44 271 VAL A C 1
ATOM 2037 O O . VAL A 1 271 ? 5.130 -6.802 -27.174 1.00 91.44 271 VAL A O 1
ATOM 2040 N N . ALA A 1 272 ? 7.365 -6.645 -27.066 1.00 86.38 272 ALA A N 1
ATOM 2041 C CA . ALA A 1 272 ? 7.512 -7.722 -26.093 1.00 86.38 272 ALA A CA 1
ATOM 2042 C C . ALA A 1 272 ? 6.834 -7.409 -24.754 1.00 86.38 272 ALA A C 1
ATOM 2044 O O . ALA A 1 272 ? 6.193 -8.286 -24.178 1.00 86.38 272 ALA A O 1
ATOM 2045 N N . SER A 1 273 ? 6.936 -6.163 -24.283 1.00 86.88 273 SER A N 1
ATOM 2046 C CA . SER A 1 273 ? 6.230 -5.684 -23.093 1.00 86.88 273 SER A CA 1
ATOM 2047 C C . SER A 1 273 ? 4.720 -5.839 -23.242 1.00 86.88 273 SER A C 1
ATOM 2049 O O . SER A 1 273 ? 4.085 -6.438 -22.380 1.00 86.88 273 SER A O 1
ATOM 2051 N N . SER A 1 274 ? 4.154 -5.411 -24.375 1.00 89.81 274 SER A N 1
ATOM 2052 C CA . SER A 1 274 ? 2.721 -5.544 -24.651 1.00 89.81 274 SER A CA 1
ATOM 2053 C C . SER A 1 274 ? 2.252 -7.006 -24.617 1.00 89.81 274 SER A C 1
ATOM 2055 O O . SER A 1 274 ? 1.286 -7.326 -23.919 1.00 89.81 274 SER A O 1
ATOM 2057 N N . ILE A 1 275 ? 2.971 -7.908 -25.295 1.00 90.62 275 ILE A N 1
ATOM 2058 C CA . ILE A 1 275 ? 2.638 -9.342 -25.335 1.00 90.62 275 ILE A CA 1
ATOM 2059 C C . ILE A 1 275 ? 2.757 -9.969 -23.938 1.00 90.62 275 ILE A C 1
ATOM 2061 O O . ILE A 1 275 ? 1.833 -10.642 -23.476 1.00 90.62 275 ILE A O 1
ATOM 2065 N N . TYR A 1 276 ? 3.873 -9.735 -23.241 1.00 87.88 276 TYR A N 1
ATOM 2066 C CA . TYR A 1 276 ? 4.132 -10.341 -21.935 1.00 87.88 276 TYR A CA 1
ATOM 2067 C C . TYR A 1 276 ? 3.174 -9.818 -20.859 1.00 87.88 276 TYR A C 1
ATOM 2069 O O . TYR A 1 276 ? 2.624 -10.609 -20.092 1.00 87.88 276 TYR A O 1
ATOM 2077 N N . SER A 1 277 ? 2.898 -8.511 -20.839 1.00 85.69 277 SER A N 1
ATOM 2078 C CA . SER A 1 277 ? 1.880 -7.929 -19.962 1.00 85.69 277 SER A CA 1
ATOM 2079 C C . SER A 1 277 ? 0.498 -8.513 -20.239 1.00 85.69 277 SER A C 1
ATOM 2081 O O . SER A 1 277 ? -0.214 -8.783 -19.279 1.00 85.69 277 SER A O 1
ATOM 2083 N N . GLY A 1 278 ? 0.130 -8.779 -21.499 1.00 88.25 278 GLY A N 1
ATOM 2084 C CA . GLY A 1 278 ? -1.118 -9.470 -21.847 1.00 88.25 278 GLY A CA 1
ATOM 2085 C C . GLY A 1 278 ? -1.209 -10.879 -21.246 1.00 88.25 278 GLY A C 1
ATOM 2086 O O . GLY A 1 278 ? -2.190 -11.208 -20.581 1.00 88.25 278 GLY A O 1
ATOM 2087 N N . MET A 1 279 ? -0.149 -11.681 -21.385 1.00 89.50 279 MET A N 1
ATOM 2088 C CA . MET A 1 279 ? -0.092 -13.035 -20.814 1.00 89.50 279 MET A CA 1
ATOM 2089 C C . MET A 1 279 ? -0.155 -13.038 -19.281 1.00 89.50 279 MET A C 1
ATOM 2091 O O . MET A 1 279 ? -0.831 -13.874 -18.679 1.00 89.50 279 MET A O 1
ATOM 2095 N N . VAL A 1 280 ? 0.563 -12.115 -18.630 1.00 87.19 280 VAL A N 1
ATOM 2096 C CA . VAL A 1 280 ? 0.538 -11.980 -17.167 1.00 87.19 280 VAL A CA 1
ATOM 2097 C C . VAL A 1 280 ? -0.842 -11.524 -16.711 1.00 87.19 280 VAL A C 1
ATOM 2099 O O . VAL A 1 280 ? -1.394 -12.118 -15.789 1.00 87.19 280 VAL A O 1
ATOM 2102 N N . ARG A 1 281 ? -1.430 -10.541 -17.401 1.00 88.38 281 ARG A N 1
ATOM 2103 C CA . ARG A 1 281 ? -2.757 -9.977 -17.126 1.00 88.38 281 ARG A CA 1
ATOM 2104 C C . ARG A 1 281 ? -3.844 -11.047 -17.088 1.00 88.38 281 ARG A C 1
ATOM 2106 O O . ARG A 1 281 ? -4.637 -11.047 -16.156 1.00 88.38 281 ARG A O 1
ATOM 2113 N N . GLU A 1 282 ? -3.860 -11.985 -18.032 1.00 88.44 282 GLU A N 1
ATOM 2114 C CA . GLU A 1 282 ? -4.823 -13.100 -18.025 1.00 88.44 282 GLU A CA 1
ATOM 2115 C C . GLU A 1 282 ? -4.691 -14.003 -16.792 1.00 88.44 282 GLU A C 1
ATOM 2117 O O . GLU A 1 282 ? -5.676 -14.571 -16.325 1.00 88.44 282 GLU A O 1
ATOM 2122 N N . ARG A 1 283 ? -3.477 -14.139 -16.250 1.00 86.44 283 ARG A N 1
ATOM 2123 C CA . ARG A 1 283 ? -3.161 -15.063 -15.152 1.00 86.44 283 ARG A CA 1
ATOM 2124 C C . ARG A 1 283 ? -3.319 -14.459 -13.767 1.00 86.44 283 ARG A C 1
ATOM 2126 O O . ARG A 1 283 ? -3.528 -15.213 -12.822 1.00 86.44 283 ARG A O 1
ATOM 2133 N N . VAL A 1 284 ? -3.201 -13.141 -13.651 1.00 84.88 284 VAL A N 1
ATOM 2134 C CA . VAL A 1 284 ? -3.402 -12.411 -12.389 1.00 84.88 284 VAL A CA 1
ATOM 2135 C C . VAL A 1 284 ? -4.764 -11.725 -12.322 1.00 84.88 284 VAL A C 1
ATOM 2137 O O . VAL A 1 284 ? -5.057 -11.034 -11.356 1.00 84.88 284 VAL A O 1
ATOM 2140 N N . ARG A 1 285 ? -5.613 -11.894 -13.343 1.00 86.19 285 ARG A N 1
ATOM 2141 C CA . ARG A 1 285 ? -6.933 -11.267 -13.376 1.00 86.19 285 ARG A CA 1
ATOM 2142 C C . ARG A 1 285 ? -7.730 -11.632 -12.125 1.00 86.19 285 ARG A C 1
ATOM 2144 O O . ARG A 1 285 ? -7.870 -12.808 -11.796 1.00 86.19 285 ARG A O 1
ATOM 2151 N N . GLY A 1 286 ? -8.282 -10.615 -11.472 1.00 80.06 286 GLY A N 1
ATOM 2152 C CA . GLY A 1 286 ? -9.079 -10.797 -10.264 1.00 80.06 286 GLY A CA 1
ATOM 2153 C C . GLY A 1 286 ? -8.284 -10.784 -8.963 1.00 80.06 286 GLY A C 1
ATOM 2154 O O . GLY A 1 286 ? -8.865 -11.051 -7.917 1.00 80.06 286 GLY A O 1
ATOM 2155 N N . THR A 1 287 ? -6.990 -10.460 -8.997 1.00 79.88 287 THR A N 1
ATOM 2156 C CA . THR A 1 287 ? -6.230 -10.124 -7.787 1.00 79.88 287 THR A CA 1
ATOM 2157 C C . THR A 1 287 ? -6.109 -8.606 -7.641 1.00 79.88 287 THR A C 1
ATOM 2159 O O . THR A 1 287 ? -6.074 -7.874 -8.632 1.00 79.88 287 THR A O 1
ATOM 2162 N N . SER A 1 288 ? -6.055 -8.104 -6.406 1.00 75.81 288 SER A N 1
ATOM 2163 C CA . SER A 1 288 ? -5.941 -6.660 -6.147 1.00 75.81 288 SER A CA 1
ATOM 2164 C C . SER A 1 288 ? -4.565 -6.089 -6.517 1.00 75.81 288 SER A C 1
ATOM 2166 O O . SER A 1 288 ? -4.445 -4.894 -6.775 1.00 75.81 288 SER A O 1
ATOM 2168 N N . ASP A 1 289 ? -3.539 -6.945 -6.575 1.00 79.00 289 ASP A N 1
ATOM 2169 C CA . ASP A 1 289 ? -2.157 -6.630 -6.959 1.00 79.00 289 ASP A CA 1
ATOM 2170 C C . ASP A 1 289 ? -1.885 -6.803 -8.467 1.00 79.00 289 ASP A C 1
ATOM 2172 O O . ASP A 1 289 ? -0.763 -6.586 -8.934 1.00 79.00 289 ASP A O 1
ATOM 2176 N N . ALA A 1 290 ? -2.906 -7.160 -9.257 1.00 82.25 290 ALA A N 1
ATOM 2177 C CA . ALA A 1 290 ? -2.786 -7.353 -10.698 1.00 82.25 290 ALA A CA 1
ATOM 2178 C C . ALA A 1 290 ? -2.136 -6.164 -11.439 1.00 82.25 290 ALA A C 1
ATOM 2180 O O . ALA A 1 290 ? -1.259 -6.418 -12.272 1.00 82.25 290 ALA A O 1
ATOM 2181 N N . PRO A 1 291 ? -2.487 -4.887 -11.165 1.00 79.94 291 PRO A N 1
ATOM 2182 C CA . PRO A 1 291 ? -1.906 -3.750 -11.883 1.00 79.94 291 PRO A CA 1
ATOM 2183 C C . PRO A 1 291 ? -0.389 -3.656 -11.700 1.00 79.94 291 PRO A C 1
ATOM 2185 O O . PRO A 1 291 ? 0.345 -3.554 -12.686 1.00 79.94 291 PRO A O 1
ATOM 2188 N N . ASP A 1 292 ? 0.088 -3.786 -10.461 1.00 81.12 292 ASP A N 1
ATOM 2189 C CA . ASP A 1 292 ? 1.511 -3.705 -10.133 1.00 81.12 292 ASP A CA 1
ATOM 2190 C C . ASP A 1 292 ? 2.288 -4.879 -10.721 1.00 81.12 292 ASP A C 1
ATOM 2192 O O . ASP A 1 292 ? 3.385 -4.707 -11.260 1.00 81.12 292 ASP A O 1
ATOM 2196 N N . VAL A 1 293 ? 1.726 -6.090 -10.661 1.00 83.44 293 VAL A N 1
ATOM 2197 C CA . VAL A 1 293 ? 2.366 -7.280 -11.232 1.00 83.44 293 VAL A CA 1
ATOM 2198 C C . VAL A 1 293 ? 2.469 -7.161 -12.755 1.00 83.44 293 VAL A C 1
ATOM 2200 O O . VAL A 1 293 ? 3.530 -7.446 -13.314 1.00 83.44 293 VAL A O 1
ATOM 2203 N N . VAL A 1 294 ? 1.413 -6.696 -13.431 1.00 85.56 294 VAL A N 1
ATOM 2204 C CA . VAL A 1 294 ? 1.389 -6.503 -14.892 1.00 85.56 294 VAL A CA 1
ATOM 2205 C C . VAL A 1 294 ? 2.337 -5.387 -15.329 1.00 85.56 294 VAL A C 1
ATOM 2207 O O . VAL A 1 294 ? 3.049 -5.557 -16.323 1.00 85.56 294 VAL A O 1
ATOM 2210 N N . PHE A 1 295 ? 2.383 -4.275 -14.592 1.00 85.25 295 PHE A N 1
ATOM 2211 C CA . PHE A 1 295 ? 3.293 -3.165 -14.870 1.00 85.25 295 PHE A CA 1
ATOM 2212 C C . PHE A 1 295 ? 4.756 -3.593 -14.710 1.00 85.25 295 PHE A C 1
ATOM 2214 O O . PHE A 1 295 ? 5.559 -3.424 -15.629 1.00 85.25 295 PHE A O 1
ATOM 2221 N N . ASN A 1 296 ? 5.097 -4.230 -13.586 1.00 83.75 296 ASN A N 1
ATOM 2222 C CA . ASN A 1 296 ? 6.449 -4.729 -13.335 1.00 83.75 296 ASN A CA 1
ATOM 2223 C C . ASN A 1 296 ? 6.873 -5.796 -14.353 1.00 83.75 296 ASN A C 1
ATOM 2225 O O . ASN A 1 296 ? 8.028 -5.820 -14.781 1.00 83.75 296 ASN A O 1
ATOM 2229 N N . ALA A 1 297 ? 5.947 -6.668 -14.759 1.00 85.12 297 ALA A N 1
ATOM 2230 C CA . ALA A 1 297 ? 6.172 -7.641 -15.820 1.00 85.12 297 ALA A CA 1
ATOM 2231 C C . ALA A 1 297 ? 6.480 -6.961 -17.160 1.00 85.12 297 ALA A C 1
ATOM 2233 O O . ALA A 1 297 ? 7.467 -7.317 -17.806 1.00 85.12 297 ALA A O 1
ATOM 2234 N N . GLY A 1 298 ? 5.685 -5.962 -17.548 1.00 85.50 298 GLY A N 1
ATOM 2235 C CA . GLY A 1 298 ? 5.894 -5.195 -18.776 1.00 85.50 298 GLY A CA 1
ATOM 2236 C C . GLY A 1 298 ? 7.230 -4.458 -18.776 1.00 85.50 298 GLY A C 1
ATOM 2237 O O . GLY A 1 298 ? 7.999 -4.566 -19.729 1.00 85.50 298 GLY A O 1
ATOM 2238 N N . LEU A 1 299 ? 7.565 -3.785 -17.673 1.00 85.25 299 LEU A N 1
ATOM 2239 C CA . LEU A 1 299 ? 8.845 -3.091 -17.519 1.00 85.25 299 LEU A CA 1
ATOM 2240 C C . LEU A 1 299 ? 10.033 -4.060 -17.621 1.00 85.25 299 LEU A C 1
ATOM 2242 O O . LEU A 1 299 ? 11.018 -3.773 -18.303 1.00 85.25 299 LEU A O 1
ATOM 2246 N N . ALA A 1 300 ? 9.930 -5.229 -16.982 1.00 84.25 300 ALA A N 1
ATOM 2247 C CA . ALA A 1 300 ? 10.955 -6.263 -17.049 1.00 84.25 300 ALA A CA 1
ATOM 2248 C C . ALA A 1 300 ? 11.124 -6.816 -18.475 1.00 84.25 300 ALA A C 1
ATOM 2250 O O . ALA A 1 300 ? 12.253 -6.961 -18.944 1.00 84.25 300 ALA A O 1
ATOM 2251 N N . ALA A 1 301 ? 10.024 -7.089 -19.184 1.00 85.31 301 ALA A N 1
ATOM 2252 C CA . ALA A 1 301 ? 10.055 -7.556 -20.569 1.00 85.31 301 ALA A CA 1
ATOM 2253 C C . ALA A 1 301 ? 10.609 -6.493 -21.529 1.00 85.31 301 ALA A C 1
ATOM 2255 O O . ALA A 1 301 ? 11.462 -6.815 -22.356 1.00 85.31 301 ALA A O 1
ATOM 2256 N N . PHE A 1 302 ? 10.198 -5.229 -21.373 1.00 88.62 302 PHE A N 1
ATOM 2257 C CA . PHE A 1 302 ? 10.746 -4.102 -22.126 1.00 88.62 302 PHE A CA 1
ATOM 2258 C C . PHE A 1 302 ? 12.263 -4.025 -21.957 1.00 88.62 302 PHE A C 1
ATOM 2260 O O . PHE A 1 302 ? 12.999 -4.053 -22.944 1.00 88.62 302 PHE A O 1
ATOM 2267 N N . GLY A 1 303 ? 12.737 -3.976 -20.709 1.00 82.62 303 GLY A N 1
ATOM 2268 C CA . GLY A 1 303 ? 14.160 -3.874 -20.398 1.00 82.62 303 GLY A CA 1
ATOM 2269 C C . GLY A 1 303 ? 14.959 -5.063 -20.930 1.00 82.62 303 GLY A C 1
ATOM 2270 O O . GLY A 1 303 ? 15.961 -4.867 -21.609 1.00 82.62 303 GLY A O 1
ATOM 2271 N N . GLY A 1 304 ? 14.503 -6.292 -20.674 1.00 81.12 304 GLY A N 1
ATOM 2272 C CA . GLY A 1 304 ? 15.209 -7.500 -21.101 1.00 81.12 304 GLY A CA 1
ATOM 2273 C C . GLY A 1 304 ? 15.287 -7.654 -22.623 1.00 81.12 304 GLY A C 1
ATOM 2274 O O . GLY A 1 304 ? 16.362 -7.917 -23.160 1.00 81.12 304 GLY A O 1
ATOM 2275 N N . VAL A 1 305 ? 14.173 -7.462 -23.337 1.00 85.12 305 VAL A N 1
ATOM 2276 C CA . VAL A 1 305 ? 14.131 -7.665 -24.796 1.00 85.12 305 VAL A CA 1
ATOM 2277 C C . VAL A 1 305 ? 14.805 -6.526 -25.553 1.00 85.12 305 VAL A C 1
ATOM 2279 O O . VAL A 1 305 ? 15.534 -6.796 -26.507 1.00 85.12 305 VAL A O 1
ATOM 2282 N N . SER A 1 306 ? 14.630 -5.272 -25.120 1.00 83.31 306 SER A N 1
ATOM 2283 C CA . SER A 1 306 ? 15.291 -4.130 -25.773 1.00 83.31 306 SER A CA 1
ATOM 2284 C C . SER A 1 306 ? 16.811 -4.262 -25.756 1.00 83.31 306 SER A C 1
ATOM 2286 O O . SER A 1 306 ? 17.452 -4.067 -26.790 1.00 83.31 306 SER A O 1
ATOM 2288 N N . VAL A 1 307 ? 17.383 -4.677 -24.621 1.00 82.25 307 VAL A N 1
ATOM 2289 C CA . VAL A 1 307 ? 18.815 -4.970 -24.477 1.00 82.25 307 VAL A CA 1
ATOM 2290 C C . VAL A 1 307 ? 19.241 -6.053 -25.462 1.00 82.25 307 VAL A C 1
ATOM 2292 O O . VAL A 1 307 ? 20.167 -5.828 -26.234 1.00 82.25 307 VAL A O 1
ATOM 2295 N N . LEU A 1 308 ? 18.564 -7.206 -25.465 1.00 80.62 308 LEU A N 1
ATOM 2296 C CA . LEU A 1 308 ? 18.942 -8.343 -26.310 1.00 80.62 308 LEU A CA 1
ATOM 2297 C C . LEU A 1 308 ? 18.929 -7.984 -27.800 1.00 80.62 308 LEU A C 1
ATOM 2299 O O . LEU A 1 308 ? 19.878 -8.298 -28.517 1.00 80.62 308 LEU A O 1
ATOM 2303 N N . VAL A 1 309 ? 17.880 -7.299 -28.258 1.00 85.25 309 VAL A N 1
ATOM 2304 C CA . VAL A 1 309 ? 17.734 -6.908 -29.666 1.00 85.25 309 VAL A CA 1
ATOM 2305 C C . VAL A 1 309 ? 18.758 -5.848 -30.058 1.00 85.25 309 VAL A C 1
ATOM 2307 O O . VAL A 1 309 ? 19.366 -5.966 -31.120 1.00 85.25 309 VAL A O 1
ATOM 2310 N N . THR A 1 310 ? 19.009 -4.857 -29.197 1.00 81.12 310 THR A N 1
ATOM 2311 C CA . THR A 1 310 ? 20.033 -3.830 -29.453 1.00 81.12 310 THR A CA 1
ATOM 2312 C C . THR A 1 310 ? 21.418 -4.462 -29.554 1.00 81.12 310 THR A C 1
ATOM 2314 O O . THR A 1 310 ? 22.139 -4.217 -30.518 1.00 81.12 310 THR A O 1
ATOM 2317 N N . THR A 1 311 ? 21.784 -5.322 -28.598 1.00 80.88 311 THR A N 1
ATOM 2318 C CA . THR A 1 311 ? 23.083 -6.007 -28.588 1.00 80.88 311 THR A CA 1
ATOM 2319 C C . THR A 1 311 ? 23.256 -6.891 -29.822 1.00 80.88 311 THR A C 1
ATOM 2321 O O . THR A 1 311 ? 24.312 -6.856 -30.456 1.00 80.88 311 THR A O 1
ATOM 2324 N N . LEU A 1 312 ? 22.223 -7.645 -30.210 1.00 83.06 312 LEU A N 1
ATOM 2325 C CA . LEU A 1 312 ? 22.257 -8.468 -31.417 1.00 83.06 312 LEU A CA 1
ATOM 2326 C C . LEU A 1 312 ? 22.394 -7.609 -32.681 1.00 83.06 312 LEU A C 1
ATOM 2328 O O . LEU A 1 312 ? 23.231 -7.911 -33.526 1.00 83.06 312 LEU A O 1
ATOM 2332 N N . GLY A 1 313 ? 21.625 -6.522 -32.791 1.00 80.62 313 GLY A N 1
ATOM 2333 C CA . GLY A 1 313 ? 21.682 -5.596 -33.923 1.00 80.62 313 GLY A CA 1
ATOM 2334 C C . GLY A 1 313 ? 23.064 -4.966 -34.096 1.00 80.62 313 GLY A C 1
ATOM 2335 O O . GLY A 1 313 ? 23.616 -4.992 -35.194 1.00 80.62 313 GLY A O 1
ATOM 2336 N N . LEU A 1 314 ? 23.665 -4.485 -33.004 1.00 81.00 314 LEU A N 1
ATOM 2337 C CA . LEU A 1 314 ? 25.024 -3.935 -33.015 1.00 81.00 314 LEU A CA 1
ATOM 2338 C C . LEU A 1 314 ? 26.068 -4.992 -33.406 1.00 81.00 314 LEU A C 1
ATOM 2340 O O . LEU A 1 314 ? 26.953 -4.717 -34.213 1.00 81.00 314 LEU A O 1
ATOM 2344 N N . THR A 1 315 ? 25.939 -6.213 -32.882 1.00 77.25 315 THR A N 1
ATOM 2345 C CA . THR A 1 315 ? 26.849 -7.326 -33.204 1.00 77.25 315 THR A CA 1
ATOM 2346 C C . THR A 1 315 ? 26.777 -7.694 -34.686 1.00 77.25 315 THR A C 1
ATOM 2348 O O . THR A 1 315 ? 27.808 -7.884 -35.330 1.00 77.25 315 THR A O 1
ATOM 2351 N N . LEU A 1 316 ? 25.568 -7.764 -35.249 1.00 81.00 316 LEU A N 1
ATOM 2352 C CA . LEU A 1 316 ? 25.359 -8.066 -36.665 1.00 81.00 316 LEU A CA 1
ATOM 2353 C C . LEU A 1 316 ? 25.898 -6.954 -37.573 1.00 81.00 316 LEU A C 1
ATOM 2355 O O . LEU A 1 316 ? 26.529 -7.261 -38.581 1.00 81.00 316 LEU A O 1
ATOM 2359 N N . ALA A 1 317 ? 25.707 -5.684 -37.204 1.00 77.69 317 ALA A N 1
ATOM 2360 C CA . ALA A 1 317 ? 26.258 -4.551 -37.946 1.00 77.69 317 ALA A CA 1
ATOM 2361 C C . ALA A 1 317 ? 27.797 -4.562 -37.951 1.00 77.69 317 ALA A C 1
ATOM 2363 O O . ALA A 1 317 ? 28.419 -4.380 -38.997 1.00 77.69 317 ALA A O 1
ATOM 2364 N N . ALA A 1 318 ? 28.419 -4.843 -36.801 1.00 74.19 318 ALA A N 1
ATOM 2365 C CA . ALA A 1 318 ? 29.869 -4.991 -36.701 1.00 74.19 318 ALA A CA 1
ATOM 2366 C C . ALA A 1 318 ? 30.392 -6.145 -37.569 1.00 74.19 318 ALA A C 1
ATOM 2368 O O . ALA A 1 318 ? 31.355 -5.968 -38.315 1.00 74.19 318 ALA A O 1
ATOM 2369 N N . LEU A 1 319 ? 29.733 -7.307 -37.523 1.00 72.81 319 LEU A N 1
ATOM 2370 C CA . LEU A 1 319 ? 30.109 -8.462 -38.338 1.00 72.81 319 LEU A CA 1
ATOM 2371 C C . LEU A 1 319 ? 29.991 -8.160 -39.839 1.00 72.81 319 LEU A C 1
ATOM 2373 O O . LEU A 1 319 ? 30.873 -8.526 -40.613 1.00 72.81 319 LEU A O 1
ATOM 2377 N N . TRP A 1 320 ? 28.919 -7.476 -40.246 1.00 79.88 320 TRP A N 1
ATOM 2378 C CA . TRP A 1 320 ? 28.697 -7.086 -41.635 1.00 79.88 320 TRP A CA 1
ATOM 2379 C C . TRP A 1 320 ? 29.822 -6.194 -42.161 1.00 79.88 320 TRP A C 1
ATOM 2381 O O . TRP A 1 320 ? 30.380 -6.488 -43.217 1.00 79.88 320 TRP A O 1
ATOM 2391 N N . ASN A 1 321 ? 30.213 -5.170 -41.398 1.00 75.12 321 ASN A N 1
ATOM 2392 C CA . ASN A 1 321 ? 31.291 -4.260 -41.788 1.00 75.12 321 ASN A CA 1
ATOM 2393 C C . ASN A 1 321 ? 32.613 -5.013 -42.004 1.00 75.12 321 ASN A C 1
ATOM 2395 O O . ASN A 1 321 ? 33.250 -4.849 -43.045 1.00 75.12 321 ASN A O 1
ATOM 2399 N N . VAL A 1 322 ? 32.968 -5.921 -41.087 1.00 70.56 322 VAL A N 1
ATOM 2400 C CA . VAL A 1 322 ? 34.167 -6.768 -41.216 1.00 70.56 322 VAL A CA 1
ATOM 2401 C C . VAL A 1 322 ? 34.117 -7.621 -42.485 1.00 70.56 322 VAL A C 1
ATOM 2403 O O . VAL A 1 322 ? 35.098 -7.688 -43.222 1.00 70.56 322 VAL A O 1
ATOM 2406 N N . LEU A 1 323 ? 32.978 -8.254 -42.774 1.00 77.44 323 LEU A N 1
ATOM 2407 C CA . LEU A 1 323 ? 32.825 -9.082 -43.973 1.00 77.44 323 LEU A CA 1
ATOM 2408 C C . LEU A 1 323 ? 32.928 -8.257 -45.262 1.00 77.44 323 LEU A C 1
ATOM 2410 O O . LEU A 1 323 ? 33.539 -8.713 -46.228 1.00 77.44 323 LEU A O 1
ATOM 2414 N N . THR A 1 324 ? 32.369 -7.044 -45.282 1.00 80.81 324 THR A N 1
ATOM 2415 C CA . THR A 1 324 ? 32.458 -6.161 -46.453 1.00 80.81 324 THR A CA 1
ATOM 2416 C C . THR A 1 324 ? 33.855 -5.601 -46.686 1.00 80.81 324 THR A C 1
ATOM 2418 O O . THR A 1 324 ? 34.202 -5.345 -47.836 1.00 80.81 324 THR A O 1
ATOM 2421 N N . ASP A 1 325 ? 34.653 -5.428 -45.632 1.00 75.75 325 ASP A N 1
ATOM 2422 C CA . ASP A 1 325 ? 36.042 -4.982 -45.754 1.00 75.75 325 ASP A CA 1
ATOM 2423 C C . ASP A 1 325 ? 36.962 -6.111 -46.227 1.00 75.75 325 ASP A C 1
ATOM 2425 O O . ASP A 1 325 ? 37.858 -5.861 -47.020 1.00 75.75 325 ASP A O 1
ATOM 2429 N N . VAL A 1 326 ? 36.717 -7.360 -45.812 1.00 80.50 326 VAL A N 1
ATOM 2430 C CA . VAL A 1 326 ? 37.475 -8.534 -46.293 1.00 80.50 326 VAL A CA 1
ATOM 2431 C C . VAL A 1 326 ? 37.186 -8.848 -47.767 1.00 80.50 326 VAL A C 1
ATOM 2433 O O . VAL A 1 326 ? 38.022 -9.435 -48.450 1.00 80.50 326 VAL A O 1
ATOM 2436 N N . ALA A 1 327 ? 36.000 -8.489 -48.260 1.00 83.25 327 ALA A N 1
ATOM 2437 C CA . ALA A 1 327 ? 35.597 -8.735 -49.642 1.00 83.25 327 ALA A CA 1
ATOM 2438 C C . ALA A 1 327 ? 36.127 -7.696 -50.652 1.00 83.25 327 ALA A C 1
ATOM 2440 O O . ALA A 1 327 ? 35.986 -7.918 -51.856 1.00 83.25 327 ALA A O 1
ATOM 2441 N N . LYS A 1 328 ? 36.680 -6.570 -50.183 1.00 83.38 328 LYS A N 1
ATOM 2442 C CA . LYS A 1 328 ? 37.266 -5.507 -51.015 1.00 83.38 328 LYS A CA 1
ATOM 2443 C C . LYS A 1 328 ? 38.774 -5.681 -51.141 1.00 83.38 328 LYS A C 1
ATOM 2445 O O . LYS A 1 328 ? 39.274 -5.410 -52.255 1.00 83.38 328 LYS A O 1
#

Radius of gyration: 27.09 Å; chains: 1; bounding box: 73×59×78 Å

Secondary structure (DSSP, 8-state):
-PPPHHHHHHHHHHHTBSSPPBTTTTEEEEEETTEEEEEEEE-STT-EEEEEEEHHHH-BTT-HHHHHHHT--STTS----SEEE-SS--EEEEEPPHHHHHHHHTT-------S-HHHHTTEEEE-S---HHHHHHHT-HHHHHHHHHHHHTT--EEEEEETTEEEEEEES----S--TTHHHHHHHHHHHHHHTPBPEEE-SPPPPPPTTHHHHHHHHHHHHHHHHHHHHHHHHHHHHHHHHS-TTS--SS-HHHHHHHHHHHHHHHHHHHHHHHHHHHHHHTT-TTHHHHHHHHHHHHHHHHHHHHHHHHHHHHHHHHHHHHHT-

pLDDT: mean 85.85, std 10.88, range [51.0, 98.5]